Protein AF-A0AAN7WN48-F1 (afdb_monomer)

Solvent-accessible surface area (backbone atoms only — not comparable to full-atom values): 22651 Å² total; per-residue (Å²): 135,91,80,85,85,82,89,85,81,92,72,94,76,79,97,78,75,93,81,82,88,89,84,88,77,85,90,69,76,64,68,57,59,54,50,54,50,50,51,51,51,49,51,53,49,50,61,66,67,67,71,70,82,83,77,87,86,70,78,99,67,86,86,87,81,64,98,89,66,86,86,80,74,92,75,87,74,83,78,85,75,88,71,91,75,88,74,99,71,57,75,66,52,57,55,50,53,53,50,50,53,49,53,50,52,50,50,52,52,51,51,53,49,54,52,50,54,49,52,50,52,52,50,55,52,51,52,50,53,52,53,52,52,51,52,50,51,54,50,53,52,52,53,50,52,53,53,49,54,51,50,53,51,52,50,54,51,50,53,52,49,50,53,61,69,66,47,60,70,61,64,54,50,52,49,54,52,50,52,52,49,53,52,53,50,53,53,51,51,54,48,52,55,48,55,50,52,52,51,51,50,53,52,52,49,53,51,51,52,53,50,49,54,52,50,54,52,52,51,52,54,51,52,54,51,50,54,52,50,50,54,52,50,53,52,50,51,53,51,50,54,52,48,50,50,54,48,51,58,48,53,67,68,46,83,79,70,84,84,87,83,91,87,83,88,88,84,85,86,81,80,75,88,81,74,90,66,78,83,72,56,68,40,77,44,38,55,16,35,41,34,40,26,55,64,91,50,79,64,46,80,44,70,39,58,79,90,33,74,46,53,51,90,64,73,78,45,78,27,36,51,96,48,85,91,71,86,52,99,45,44,43,77,38,74,87,37,67,77,83,54,72,69,42,39,38,38,39,39,33,26,42,68,86,68,46,80,74,47,76,47,77,48,67,40,110

Organism: Eleginops maclovinus (NCBI:txid56733)

Structure (mmCIF, N/CA/C/O backbone):
data_AF-A0AAN7WN48-F1
#
_entry.id   AF-A0AAN7WN48-F1
#
loop_
_atom_site.group_PDB
_atom_site.id
_atom_site.type_symbol
_atom_site.label_atom_id
_atom_site.label_alt_id
_atom_site.label_comp_id
_atom_site.label_asym_id
_atom_site.label_entity_id
_atom_site.label_seq_id
_atom_site.pdbx_PDB_ins_code
_atom_site.Cartn_x
_atom_site.Cartn_y
_atom_site.Cartn_z
_atom_site.occupancy
_atom_site.B_iso_or_equiv
_atom_site.auth_seq_id
_atom_site.auth_comp_id
_atom_site.auth_asym_id
_atom_site.auth_atom_id
_atom_site.pdbx_PDB_model_num
ATOM 1 N N . MET A 1 1 ? 47.814 -39.259 -13.678 1.00 44.69 1 MET A N 1
ATOM 2 C CA . MET A 1 1 ? 48.001 -39.486 -15.128 1.00 44.69 1 MET A CA 1
ATOM 3 C C . MET A 1 1 ? 46.885 -40.385 -15.623 1.00 44.69 1 MET A C 1
ATOM 5 O O . MET A 1 1 ? 46.510 -41.295 -14.899 1.00 44.69 1 MET A O 1
ATOM 9 N N . SER A 1 2 ? 46.397 -40.116 -16.835 1.00 41.41 2 SER A N 1
ATOM 10 C CA . SER A 1 2 ? 45.302 -40.803 -17.536 1.00 41.41 2 SER A CA 1
ATOM 11 C C . SER A 1 2 ? 43.876 -40.450 -17.097 1.00 41.41 2 SER A C 1
ATOM 13 O O . SER A 1 2 ? 43.488 -40.680 -15.955 1.00 41.41 2 SER A O 1
ATOM 15 N N . LYS A 1 3 ? 43.108 -39.908 -18.052 1.00 36.06 3 LYS A N 1
ATOM 16 C CA . LYS A 1 3 ? 41.646 -40.017 -18.166 1.00 36.06 3 LYS A CA 1
ATOM 17 C C . LYS A 1 3 ? 41.224 -39.611 -19.588 1.00 36.06 3 LYS A C 1
ATOM 19 O O . LYS A 1 3 ? 41.166 -38.431 -19.905 1.00 36.06 3 LYS A O 1
ATOM 24 N N . ASN A 1 4 ? 40.939 -40.606 -20.423 1.00 43.25 4 ASN A N 1
ATOM 25 C CA . ASN A 1 4 ? 39.705 -40.608 -21.225 1.00 43.25 4 ASN A CA 1
ATOM 26 C C . ASN A 1 4 ? 38.559 -40.995 -20.259 1.00 43.25 4 ASN A C 1
ATOM 28 O O . ASN A 1 4 ? 38.883 -41.671 -19.271 1.00 43.25 4 ASN A O 1
ATOM 32 N N . PRO A 1 5 ? 37.266 -40.634 -20.466 1.00 49.19 5 PRO A N 1
ATOM 33 C CA . PRO A 1 5 ? 36.522 -41.039 -21.674 1.00 49.19 5 PRO A CA 1
ATOM 34 C C . PRO A 1 5 ? 35.252 -40.221 -22.071 1.00 49.19 5 PRO A C 1
ATOM 36 O O . PRO A 1 5 ? 34.845 -39.285 -21.393 1.00 49.19 5 PRO A O 1
ATOM 39 N N . ALA A 1 6 ? 34.629 -40.696 -23.160 1.00 34.31 6 ALA A N 1
ATOM 40 C CA . ALA A 1 6 ? 33.186 -40.880 -23.411 1.00 34.31 6 ALA A CA 1
ATOM 41 C C . ALA A 1 6 ? 32.224 -39.682 -23.587 1.00 34.31 6 ALA A C 1
ATOM 43 O O . ALA A 1 6 ? 31.831 -39.004 -22.646 1.00 34.31 6 ALA A O 1
ATOM 44 N N . GLU A 1 7 ? 31.771 -39.554 -24.841 1.00 39.16 7 GLU A N 1
ATOM 45 C CA . GLU A 1 7 ? 30.369 -39.603 -25.299 1.00 39.16 7 GLU A CA 1
ATOM 46 C C . GLU A 1 7 ? 29.250 -39.092 -24.376 1.00 39.16 7 GLU A C 1
ATOM 48 O O . GLU A 1 7 ? 28.955 -39.684 -23.340 1.00 39.16 7 GLU A O 1
ATOM 53 N N . THR A 1 8 ? 28.461 -38.123 -24.866 1.00 37.66 8 THR A N 1
ATOM 54 C CA . THR A 1 8 ? 27.018 -38.081 -24.565 1.00 37.66 8 THR A CA 1
ATOM 55 C C . THR A 1 8 ? 26.216 -37.415 -25.695 1.00 37.66 8 THR A C 1
ATOM 57 O O . THR A 1 8 ? 26.159 -36.199 -25.819 1.00 37.66 8 THR A O 1
ATOM 60 N N . VAL A 1 9 ? 25.626 -38.265 -26.540 1.00 38.03 9 VAL A N 1
ATOM 61 C CA . VAL A 1 9 ? 24.210 -38.258 -26.955 1.00 38.03 9 VAL A CA 1
ATOM 62 C C . VAL A 1 9 ? 23.588 -36.916 -27.398 1.00 38.03 9 VAL A C 1
ATOM 64 O O . VAL A 1 9 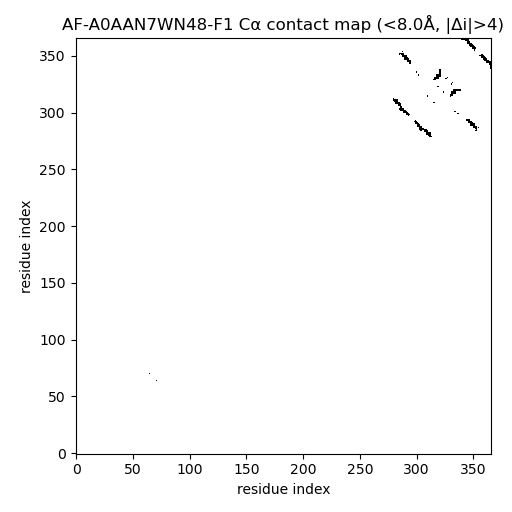? 23.049 -36.157 -26.597 1.00 38.03 9 VAL A O 1
ATOM 67 N N . LEU A 1 10 ? 23.501 -36.716 -28.719 1.00 38.59 10 LEU A N 1
ATOM 68 C CA . LEU A 1 10 ? 22.482 -35.867 -29.350 1.00 38.59 10 LEU A CA 1
ATOM 69 C C . LEU A 1 10 ? 21.158 -36.643 -29.394 1.00 38.59 10 LEU A C 1
ATOM 71 O O . LEU A 1 10 ? 21.003 -37.572 -30.185 1.00 38.59 10 LEU A O 1
ATOM 75 N N . THR A 1 11 ? 20.204 -36.275 -28.537 1.00 37.84 11 THR A N 1
ATOM 76 C CA . THR A 1 11 ? 18.822 -36.768 -28.614 1.00 37.84 11 THR A CA 1
ATOM 77 C C . THR A 1 11 ? 17.929 -35.750 -29.309 1.00 37.84 11 THR A C 1
ATOM 79 O O . THR A 1 11 ? 17.895 -34.570 -28.981 1.00 37.84 11 THR A O 1
ATOM 82 N N . VAL A 1 12 ? 17.206 -36.259 -30.303 1.00 47.94 12 VAL A N 1
ATOM 83 C CA . VAL A 1 12 ? 16.115 -35.617 -31.030 1.00 47.94 12 VAL A CA 1
ATOM 84 C C . VAL A 1 12 ? 14.933 -35.403 -30.083 1.00 47.94 12 VAL A C 1
ATOM 86 O O . VAL A 1 12 ? 14.325 -36.376 -29.636 1.00 47.94 12 VAL A O 1
ATOM 89 N N . ARG A 1 13 ? 14.649 -34.134 -29.783 1.00 42.91 13 ARG A N 1
ATOM 90 C CA . ARG A 1 13 ? 13.397 -33.511 -29.301 1.00 42.91 13 ARG A CA 1
ATOM 91 C C . ARG A 1 13 ? 13.830 -32.100 -28.883 1.00 42.91 13 ARG A C 1
ATOM 93 O O . ARG A 1 13 ? 14.558 -31.963 -27.919 1.00 42.91 13 ARG A O 1
ATOM 100 N N . ASP A 1 14 ? 13.711 -31.088 -29.736 1.00 36.22 14 ASP A N 1
ATOM 101 C CA . ASP A 1 14 ? 12.493 -30.281 -29.789 1.00 36.22 14 ASP A CA 1
ATOM 102 C C . ASP A 1 14 ? 12.274 -29.655 -31.176 1.00 36.22 14 ASP A C 1
ATOM 104 O O . ASP A 1 14 ? 12.559 -28.492 -31.449 1.00 36.22 14 ASP A O 1
ATOM 108 N N . THR A 1 15 ? 11.675 -30.439 -32.067 1.00 47.09 15 THR A N 1
ATOM 109 C CA . THR A 1 15 ? 11.000 -29.990 -33.295 1.00 47.09 15 THR A CA 1
ATOM 110 C C . THR A 1 15 ? 9.587 -29.456 -33.006 1.00 47.09 15 THR A C 1
ATOM 112 O O . THR A 1 15 ? 8.651 -29.688 -33.766 1.00 47.09 15 THR A O 1
ATOM 115 N N . GLN A 1 16 ? 9.411 -28.713 -31.910 1.00 49.31 16 GLN A N 1
ATOM 116 C CA . GLN A 1 16 ? 8.166 -28.001 -31.599 1.00 49.31 16 GLN A CA 1
ATOM 117 C C . GLN A 1 16 ? 8.426 -26.693 -30.837 1.00 49.31 16 GLN A C 1
ATOM 119 O O . GLN A 1 16 ? 7.951 -26.517 -29.724 1.00 49.31 16 GLN A O 1
ATOM 124 N N . GLN A 1 17 ? 9.150 -25.737 -31.434 1.00 41.75 17 GLN A N 1
ATOM 125 C CA . GLN A 1 17 ? 8.981 -24.324 -31.042 1.00 41.75 17 GLN A CA 1
ATOM 126 C C . GLN A 1 17 ? 9.494 -23.274 -32.045 1.00 41.75 17 GLN A C 1
ATOM 128 O O . GLN A 1 17 ? 9.760 -22.139 -31.672 1.00 41.75 17 GLN A O 1
ATOM 133 N N . CYS A 1 18 ? 9.566 -23.589 -33.344 1.00 36.56 18 CYS A N 1
ATOM 134 C CA . CYS A 1 18 ? 9.802 -22.584 -34.398 1.00 36.56 18 CYS A CA 1
ATOM 135 C C . CYS A 1 18 ? 8.502 -22.118 -35.082 1.00 36.56 18 CYS A C 1
ATOM 137 O O . CYS A 1 18 ? 8.474 -21.840 -36.277 1.00 36.56 18 CYS A O 1
ATOM 139 N N . SER A 1 19 ? 7.396 -22.036 -34.343 1.00 47.28 19 SER A N 1
ATOM 140 C CA . SER A 1 19 ? 6.118 -21.519 -34.852 1.00 47.28 19 SER A CA 1
ATOM 141 C C . SER A 1 19 ? 5.401 -20.698 -33.789 1.00 47.28 19 SER A C 1
ATOM 143 O O . SER A 1 19 ? 4.409 -21.132 -33.228 1.00 47.28 19 SER A O 1
ATOM 145 N N . MET A 1 20 ? 5.962 -19.531 -33.481 1.00 43.16 20 MET A N 1
ATOM 146 C CA . MET A 1 20 ? 5.281 -18.311 -33.018 1.00 43.16 20 MET A CA 1
ATOM 147 C C . MET A 1 20 ? 6.351 -17.405 -32.417 1.00 43.16 20 MET A C 1
ATOM 149 O O . MET A 1 20 ? 6.754 -17.630 -31.286 1.00 43.16 20 MET A O 1
ATOM 153 N N . MET A 1 21 ? 6.831 -16.422 -33.183 1.00 38.31 21 MET A N 1
ATOM 154 C CA . MET A 1 21 ? 7.259 -15.087 -32.706 1.00 38.31 21 MET A CA 1
ATOM 155 C C . MET A 1 21 ? 7.976 -14.294 -33.814 1.00 38.31 21 MET A C 1
ATOM 157 O O . MET A 1 21 ? 8.982 -13.629 -33.600 1.00 38.31 21 MET A O 1
ATOM 161 N N . LEU A 1 22 ? 7.426 -14.318 -35.027 1.00 47.84 22 LEU A N 1
ATOM 162 C CA . LEU A 1 22 ? 7.722 -13.307 -36.039 1.00 47.84 22 LEU A CA 1
ATOM 163 C C . LEU A 1 22 ? 6.400 -12.658 -36.411 1.00 47.84 22 LEU A C 1
ATOM 165 O O . LEU A 1 22 ? 5.729 -13.132 -37.318 1.00 47.84 22 LEU A O 1
ATOM 169 N N . LEU A 1 23 ? 6.011 -11.655 -35.618 1.00 43.78 23 LEU A N 1
ATOM 170 C CA . LEU A 1 23 ? 5.200 -10.481 -35.974 1.00 43.78 23 LEU A CA 1
ATOM 171 C C . LEU A 1 23 ? 4.610 -9.884 -34.692 1.00 43.78 23 LEU A C 1
ATOM 173 O O . LEU A 1 23 ? 3.487 -10.184 -34.305 1.00 43.78 23 LEU A O 1
ATOM 177 N N . HIS A 1 24 ? 5.376 -9.011 -34.046 1.00 41.22 24 HIS A N 1
ATOM 178 C CA . HIS A 1 24 ? 4.808 -7.971 -33.196 1.00 41.22 24 HIS A CA 1
ATOM 179 C C . HIS A 1 24 ? 5.644 -6.704 -33.386 1.00 41.22 24 HIS A C 1
ATOM 181 O O . HIS A 1 24 ? 6.645 -6.487 -32.712 1.00 41.22 24 HIS A O 1
ATOM 187 N N . THR A 1 25 ? 5.241 -5.886 -34.356 1.00 41.38 25 THR A N 1
ATOM 188 C CA . THR A 1 25 ? 5.537 -4.454 -34.382 1.00 41.38 25 THR A CA 1
ATOM 189 C C . THR A 1 25 ? 4.265 -3.703 -34.766 1.00 41.38 25 THR A C 1
ATOM 191 O O . THR A 1 25 ? 3.521 -4.094 -35.666 1.00 41.38 25 THR A O 1
ATOM 194 N N . ASP A 1 26 ? 4.005 -2.653 -33.998 1.00 41.44 26 ASP A N 1
ATOM 195 C CA . ASP A 1 26 ? 2.838 -1.783 -34.020 1.00 41.44 26 ASP A CA 1
ATOM 196 C C . ASP A 1 26 ? 2.487 -1.185 -35.398 1.00 41.44 26 ASP A C 1
ATOM 198 O O . ASP A 1 26 ? 3.289 -0.519 -36.051 1.00 41.44 26 ASP A O 1
ATOM 202 N N . GLY A 1 27 ? 1.212 -1.313 -35.772 1.00 54.97 27 GLY A N 1
ATOM 203 C CA . GLY A 1 27 ? 0.349 -0.128 -35.807 1.00 54.97 27 GLY A CA 1
ATOM 204 C C . GLY A 1 27 ? 0.522 0.910 -36.923 1.00 54.97 27 GLY A C 1
ATOM 205 O O . GLY A 1 27 ? 0.432 2.099 -36.637 1.00 54.97 27 GLY A O 1
ATOM 206 N N . LYS A 1 28 ? 0.666 0.510 -38.196 1.00 56.78 28 LYS A N 1
ATOM 207 C CA . LYS A 1 28 ? 0.242 1.319 -39.370 1.00 56.78 28 LYS A CA 1
ATOM 208 C C . LYS A 1 28 ? -0.361 0.396 -40.441 1.00 56.78 28 LYS A C 1
ATOM 210 O O . LYS A 1 28 ? 0.147 -0.710 -40.622 1.00 56.78 28 LYS A O 1
ATOM 215 N N . PRO A 1 29 ? -1.432 0.782 -41.165 1.00 48.91 29 PRO A N 1
ATOM 216 C CA . PRO A 1 29 ? -2.111 -0.141 -42.068 1.00 48.91 29 PRO A CA 1
ATOM 217 C C . PRO A 1 29 ? -1.219 -0.467 -43.276 1.00 48.91 29 PRO A C 1
ATOM 219 O O . PRO A 1 29 ? -1.106 0.320 -44.213 1.00 48.91 29 PRO A O 1
ATOM 222 N N . LEU A 1 30 ? -0.646 -1.677 -43.279 1.00 52.88 30 LEU A N 1
ATOM 223 C CA . LEU A 1 30 ? 0.180 -2.280 -44.344 1.00 52.88 30 LEU A CA 1
ATOM 224 C C . LEU A 1 30 ? -0.437 -2.220 -45.761 1.00 52.88 30 LEU A C 1
ATOM 226 O O . LEU A 1 30 ? 0.254 -2.453 -46.752 1.00 52.88 30 LEU A O 1
ATOM 230 N N . LYS A 1 31 ? -1.721 -1.862 -45.887 1.00 52.88 31 LYS A N 1
ATOM 231 C CA . LYS A 1 31 ? -2.409 -1.661 -47.170 1.00 52.88 31 LYS A CA 1
ATOM 232 C C . LYS A 1 31 ? -1.825 -0.521 -48.011 1.00 52.88 31 LYS A C 1
ATOM 234 O O . LYS A 1 31 ? -1.870 -0.621 -49.234 1.00 52.88 31 LYS A O 1
ATOM 239 N N . THR A 1 32 ? -1.293 0.546 -47.411 1.00 54.94 32 THR A N 1
ATOM 240 C CA . THR A 1 32 ? -0.736 1.672 -48.186 1.00 54.94 32 THR A CA 1
ATOM 241 C C . THR A 1 32 ? 0.640 1.334 -48.747 1.00 54.94 32 THR A C 1
ATOM 243 O O . THR A 1 32 ? 0.863 1.529 -49.935 1.00 54.94 32 THR A O 1
ATOM 246 N N . HIS A 1 33 ? 1.517 0.720 -47.948 1.00 57.28 33 HIS A N 1
ATOM 247 C CA . HIS A 1 33 ? 2.851 0.308 -48.396 1.00 57.28 33 HIS A CA 1
ATOM 248 C C . HIS A 1 33 ? 2.809 -0.761 -49.491 1.00 57.28 33 HIS A C 1
ATOM 250 O O . HIS A 1 33 ? 3.572 -0.667 -50.448 1.00 57.28 33 HIS A O 1
ATOM 256 N N . LEU A 1 34 ? 1.885 -1.726 -49.418 1.00 64.31 34 LEU A N 1
ATOM 257 C CA . LEU A 1 34 ? 1.720 -2.726 -50.479 1.00 64.31 34 LEU A CA 1
ATOM 258 C C . LEU A 1 34 ? 1.193 -2.116 -51.785 1.00 64.31 34 LEU A C 1
ATOM 260 O O . LEU A 1 34 ? 1.618 -2.531 -52.859 1.00 64.31 34 LEU A O 1
ATOM 264 N N . ARG A 1 35 ? 0.323 -1.096 -51.718 1.00 66.44 35 ARG A N 1
ATOM 265 C CA . ARG A 1 35 ? -0.126 -0.354 -52.909 1.00 66.44 35 ARG A CA 1
ATOM 266 C C . ARG A 1 35 ? 1.001 0.476 -53.513 1.00 66.44 35 ARG A C 1
ATOM 268 O O . ARG A 1 35 ? 1.182 0.435 -54.722 1.00 66.44 35 ARG A O 1
ATOM 275 N N . THR A 1 36 ? 1.791 1.167 -52.694 1.00 66.81 36 THR A N 1
ATOM 276 C CA . THR A 1 36 ? 2.930 1.961 -53.175 1.00 66.81 36 THR A CA 1
ATOM 277 C C . THR A 1 36 ? 4.008 1.077 -53.803 1.00 66.81 36 THR A C 1
ATOM 279 O O . THR A 1 36 ? 4.518 1.407 -54.868 1.00 66.81 36 THR A O 1
ATOM 282 N N . LEU A 1 37 ? 4.308 -0.079 -53.201 1.00 74.81 37 LEU A N 1
ATOM 283 C CA . LEU A 1 37 ? 5.244 -1.055 -53.767 1.00 74.81 37 LEU A CA 1
ATOM 284 C C . LEU A 1 37 ? 4.694 -1.704 -55.046 1.00 74.81 37 LEU A C 1
ATOM 286 O O . LEU A 1 37 ? 5.435 -1.858 -56.008 1.00 74.81 37 LEU A O 1
ATOM 290 N N . SER A 1 38 ? 3.396 -2.020 -55.095 1.00 77.06 38 SER A N 1
ATOM 291 C CA . SER A 1 38 ? 2.728 -2.554 -56.292 1.00 77.06 38 SER A CA 1
ATOM 292 C C . SER A 1 38 ? 2.757 -1.560 -57.460 1.00 77.06 38 SER A C 1
ATOM 294 O O . SER A 1 38 ? 3.104 -1.940 -58.575 1.00 77.06 38 SER A O 1
ATOM 296 N N . VAL A 1 39 ? 2.498 -0.272 -57.204 1.00 76.94 39 VAL A N 1
ATOM 297 C CA . VAL A 1 39 ? 2.593 0.790 -58.219 1.00 76.94 39 VAL A CA 1
ATOM 298 C C . VAL A 1 39 ? 4.037 0.995 -58.673 1.00 76.94 39 VAL A C 1
ATOM 300 O O . VAL A 1 39 ? 4.265 1.155 -59.867 1.00 76.94 39 VAL A O 1
ATOM 303 N N . LEU A 1 40 ? 5.017 0.940 -57.763 1.00 79.44 40 LEU A N 1
ATOM 304 C CA . LEU A 1 40 ? 6.437 1.064 -58.106 1.00 79.44 40 LEU A CA 1
ATOM 305 C C . LEU A 1 40 ? 6.909 -0.105 -58.985 1.00 79.44 40 LEU A C 1
ATOM 307 O O . LEU A 1 40 ? 7.588 0.113 -59.984 1.00 79.44 40 LEU A O 1
ATOM 311 N N . VAL A 1 41 ? 6.499 -1.334 -58.659 1.00 81.50 41 VAL A N 1
ATOM 312 C CA . VAL A 1 41 ? 6.791 -2.532 -59.462 1.00 81.50 41 VAL A CA 1
ATOM 313 C C . VAL A 1 41 ? 6.076 -2.479 -60.815 1.00 81.50 41 VAL A C 1
ATOM 315 O O . VAL A 1 41 ? 6.691 -2.799 -61.828 1.00 81.50 41 VAL A O 1
ATOM 318 N N . LEU A 1 42 ? 4.827 -2.004 -60.873 1.00 77.81 42 LEU A N 1
ATOM 319 C CA . LEU A 1 42 ? 4.105 -1.797 -62.132 1.00 77.81 42 LEU A CA 1
ATOM 320 C C . LEU A 1 42 ? 4.769 -0.715 -63.003 1.00 77.81 42 LEU A C 1
ATOM 322 O O . LEU A 1 42 ? 4.905 -0.916 -64.205 1.00 77.81 42 LEU A O 1
ATOM 326 N N . LEU A 1 43 ? 5.248 0.391 -62.420 1.00 74.94 43 LEU A N 1
ATOM 327 C CA . LEU A 1 43 ? 6.004 1.433 -63.134 1.00 74.94 43 LEU A CA 1
ATOM 328 C C . LEU A 1 43 ? 7.339 0.905 -63.673 1.00 74.94 43 LEU A C 1
ATOM 330 O O . LEU A 1 43 ? 7.722 1.223 -64.798 1.00 74.94 43 LEU A O 1
ATOM 334 N N . LEU A 1 44 ? 8.041 0.082 -62.891 1.00 75.88 44 LEU A N 1
ATOM 335 C CA . LEU A 1 44 ? 9.287 -0.563 -63.308 1.00 75.88 44 LEU A CA 1
ATOM 336 C C . LEU A 1 44 ? 9.040 -1.596 -64.417 1.00 75.88 44 LEU A C 1
ATOM 338 O O . LEU A 1 44 ? 9.803 -1.659 -65.375 1.00 75.88 44 LEU A O 1
ATOM 342 N N . LEU A 1 45 ? 7.938 -2.348 -64.358 1.00 71.19 45 LEU A N 1
ATOM 343 C CA . LEU A 1 45 ? 7.558 -3.288 -65.414 1.00 71.19 45 LEU A CA 1
ATOM 344 C C . LEU A 1 45 ? 7.135 -2.560 -66.696 1.00 71.19 45 LEU A C 1
ATOM 346 O O . LEU A 1 45 ? 7.586 -2.944 -67.771 1.00 71.19 45 LEU A O 1
ATOM 350 N N . LEU A 1 46 ? 6.346 -1.484 -66.600 1.00 67.62 46 LEU A N 1
ATOM 351 C CA . LEU A 1 46 ? 5.934 -0.665 -67.749 1.00 67.62 46 LEU A CA 1
ATOM 352 C C . LEU A 1 46 ? 7.129 0.041 -68.407 1.00 67.62 46 LEU A C 1
ATOM 354 O O . LEU A 1 46 ? 7.232 0.062 -69.630 1.00 67.62 46 LEU A O 1
ATOM 358 N N . THR A 1 47 ? 8.082 0.558 -67.625 1.00 64.88 47 THR A N 1
ATOM 359 C CA . THR A 1 47 ? 9.318 1.156 -68.169 1.00 64.88 47 THR A CA 1
ATOM 360 C C . THR A 1 47 ? 10.250 0.117 -68.800 1.00 64.88 47 THR A C 1
ATOM 362 O O . THR A 1 47 ? 10.961 0.441 -69.751 1.00 64.88 47 THR A O 1
ATOM 365 N N . HIS A 1 48 ? 10.204 -1.140 -68.345 1.00 57.44 48 HIS A N 1
ATOM 366 C CA . HIS A 1 48 ? 10.967 -2.245 -68.933 1.00 57.44 48 HIS A CA 1
ATOM 367 C C . HIS A 1 48 ? 10.290 -2.875 -70.168 1.00 57.44 48 HIS A C 1
ATOM 369 O O . HIS A 1 48 ? 10.984 -3.408 -71.031 1.00 57.44 48 HIS A O 1
ATOM 375 N N . HIS A 1 49 ? 8.959 -2.788 -70.296 1.00 52.06 49 HIS A N 1
ATOM 376 C CA . HIS A 1 49 ? 8.202 -3.278 -71.462 1.00 52.06 49 HIS A CA 1
ATOM 377 C C . HIS A 1 49 ? 8.047 -2.227 -72.578 1.00 52.06 49 HIS A C 1
ATOM 379 O O . HIS A 1 49 ? 7.813 -2.594 -73.725 1.00 52.06 49 HIS A O 1
ATOM 385 N N . CYS A 1 50 ? 8.237 -0.933 -72.290 1.00 51.41 50 CYS A N 1
ATOM 386 C CA . CYS A 1 50 ? 8.155 0.148 -73.286 1.00 51.41 50 CYS A CA 1
ATOM 387 C C . CYS A 1 50 ? 9.505 0.541 -73.917 1.00 51.41 50 CYS A C 1
ATOM 389 O O . CYS A 1 50 ? 9.578 1.537 -74.634 1.00 51.41 50 CYS A O 1
ATOM 391 N N . ARG A 1 51 ? 10.582 -0.230 -73.701 1.00 48.91 51 ARG A N 1
ATOM 392 C CA . ARG A 1 51 ? 11.896 0.007 -74.334 1.00 48.91 51 ARG A CA 1
ATOM 393 C C . ARG A 1 51 ? 12.107 -0.821 -75.608 1.00 48.91 51 ARG A C 1
ATOM 395 O O . ARG A 1 51 ? 13.214 -1.258 -75.896 1.00 48.91 51 ARG A O 1
ATOM 402 N N . GLY A 1 52 ? 11.035 -1.021 -76.372 1.00 45.12 52 GLY A N 1
ATOM 403 C CA . GLY A 1 52 ? 11.086 -1.461 -77.763 1.00 45.12 52 GLY A CA 1
ATOM 404 C C . GLY A 1 52 ? 10.989 -0.247 -78.679 1.00 45.12 52 GLY A C 1
ATOM 405 O O . GLY A 1 52 ? 9.900 0.121 -79.105 1.00 45.12 52 GLY A O 1
ATOM 406 N N . GLN A 1 53 ? 12.117 0.404 -78.962 1.00 40.66 53 GLN A N 1
ATOM 407 C CA . GLN A 1 53 ? 12.171 1.423 -80.004 1.00 40.66 53 GLN A CA 1
ATOM 408 C C . GLN A 1 53 ? 12.231 0.698 -81.353 1.00 40.66 53 GLN A C 1
ATOM 410 O O . GLN A 1 53 ? 13.271 0.187 -81.760 1.00 40.66 53 GLN A O 1
ATOM 415 N N . SER A 1 54 ? 11.083 0.602 -82.021 1.00 49.78 54 SER A N 1
ATOM 416 C CA . SER A 1 54 ? 10.974 0.148 -83.403 1.00 49.78 54 SER A CA 1
ATOM 417 C C . SER A 1 54 ? 11.665 1.155 -84.323 1.00 49.78 54 SER A C 1
ATOM 419 O O . SER A 1 54 ? 11.124 2.230 -84.584 1.00 49.78 54 SER A O 1
ATOM 421 N N . GLN A 1 55 ? 12.843 0.804 -84.834 1.00 38.66 55 GLN A N 1
ATOM 422 C CA . GLN A 1 55 ? 13.422 1.454 -86.003 1.00 38.66 55 GLN A CA 1
ATOM 423 C C . GLN A 1 55 ? 13.419 0.448 -87.155 1.00 38.66 55 GLN A C 1
ATOM 425 O O . GLN A 1 55 ? 14.343 -0.337 -87.340 1.00 38.66 55 GLN A O 1
ATOM 430 N N . LEU A 1 56 ? 12.313 0.453 -87.900 1.00 41.66 56 LEU A N 1
ATOM 431 C CA . LEU A 1 56 ? 12.197 -0.203 -89.194 1.00 41.66 56 LEU A CA 1
ATOM 432 C C . LEU A 1 56 ? 12.892 0.702 -90.220 1.00 41.66 56 LEU A C 1
ATOM 434 O O . LEU A 1 56 ? 12.344 1.729 -90.611 1.00 41.66 56 LEU A O 1
ATOM 438 N N . ILE A 1 57 ? 14.104 0.345 -90.635 1.00 38.75 57 ILE A N 1
ATOM 439 C CA . ILE A 1 57 ? 14.705 0.877 -91.862 1.00 38.75 57 ILE A CA 1
ATOM 440 C C . ILE A 1 57 ? 14.749 -0.292 -92.841 1.00 38.75 57 ILE A C 1
ATOM 442 O O . ILE A 1 57 ? 15.647 -1.126 -92.807 1.00 38.75 57 ILE A O 1
ATOM 446 N N . GLY A 1 58 ? 13.716 -0.371 -93.675 1.00 44.78 58 GLY A N 1
ATOM 447 C CA . GLY A 1 58 ? 13.607 -1.289 -94.802 1.00 44.78 58 GLY A CA 1
ATOM 448 C C . GLY A 1 58 ? 12.776 -0.633 -95.903 1.00 44.78 58 GLY A C 1
ATOM 449 O O . GLY A 1 58 ? 11.843 0.113 -95.608 1.00 44.78 58 GLY A O 1
ATOM 450 N N . SER A 1 59 ? 13.152 -0.870 -97.161 1.00 53.56 59 SER A N 1
ATOM 451 C CA . SER A 1 59 ? 12.439 -0.402 -98.360 1.00 53.56 59 SER A CA 1
ATOM 452 C C . SER A 1 59 ? 10.953 -0.802 -98.330 1.00 53.56 59 SER A C 1
ATOM 454 O O . SER A 1 59 ? 10.611 -1.895 -97.888 1.00 53.56 59 SER A O 1
ATOM 456 N N . SER A 1 60 ? 10.062 0.072 -98.803 1.00 50.22 60 SER A N 1
ATOM 457 C CA . SER A 1 60 ? 8.597 -0.013 -98.665 1.00 50.22 60 SER A CA 1
ATOM 458 C C . SER A 1 60 ? 7.889 -0.996 -99.619 1.00 50.22 60 SER A C 1
ATOM 460 O O . SER A 1 60 ? 6.727 -0.788 -99.967 1.00 50.22 60 SER A O 1
ATOM 462 N N . GLN A 1 61 ? 8.538 -2.093 -100.024 1.00 55.84 61 GLN A N 1
ATOM 463 C CA . GLN A 1 61 ? 7.907 -3.153 -100.824 1.00 55.84 61 GLN A CA 1
ATOM 464 C C . GLN A 1 61 ? 8.094 -4.532 -100.167 1.00 55.84 61 GLN A C 1
ATOM 466 O O . GLN A 1 61 ? 9.223 -4.892 -99.831 1.00 55.84 61 GLN A O 1
ATOM 471 N N . PRO A 1 62 ? 7.017 -5.316 -99.966 1.00 49.44 62 PRO A N 1
ATOM 472 C CA . PRO A 1 62 ? 7.114 -6.634 -99.350 1.00 49.44 62 PRO A CA 1
ATOM 473 C C . PRO A 1 62 ? 7.692 -7.660 -100.333 1.00 49.44 62 PRO A C 1
ATOM 475 O O . PRO A 1 62 ? 7.198 -7.817 -101.448 1.00 49.44 62 PRO A O 1
ATOM 478 N N . ILE A 1 63 ? 8.722 -8.388 -99.898 1.00 58.09 63 ILE A N 1
ATOM 479 C CA . ILE A 1 63 ? 9.271 -9.537 -100.626 1.00 58.09 63 ILE A CA 1
ATOM 480 C C . ILE A 1 63 ? 8.362 -10.736 -100.335 1.00 58.09 63 ILE A C 1
ATOM 482 O O . ILE A 1 63 ? 8.253 -11.167 -99.188 1.00 58.09 63 ILE A O 1
ATOM 486 N N . VAL A 1 64 ? 7.684 -11.257 -101.358 1.00 57.56 64 VAL A N 1
ATOM 487 C CA . VAL A 1 64 ? 6.856 -12.468 -101.261 1.00 57.56 64 VAL A CA 1
ATOM 488 C C . VAL A 1 64 ? 7.695 -13.659 -101.714 1.00 57.56 64 VAL A C 1
ATOM 490 O O . VAL A 1 64 ? 8.195 -13.661 -102.835 1.00 57.56 64 VAL A O 1
ATOM 493 N N . ALA A 1 65 ? 7.840 -14.662 -100.848 1.00 57.78 65 ALA A N 1
ATOM 494 C CA . ALA A 1 65 ? 8.508 -15.925 -101.150 1.00 57.78 65 ALA A CA 1
ATOM 495 C C . ALA A 1 65 ? 7.500 -17.079 -101.043 1.00 57.78 65 ALA A C 1
ATOM 497 O O . ALA A 1 65 ? 6.802 -17.195 -100.033 1.00 57.78 65 ALA A O 1
ATOM 498 N N . ASN A 1 66 ? 7.419 -17.924 -102.072 1.00 61.78 66 ASN A N 1
ATOM 499 C CA . ASN A 1 66 ? 6.637 -19.160 -102.041 1.00 61.78 66 ASN A CA 1
ATOM 500 C C . ASN A 1 66 ? 7.517 -20.319 -101.535 1.00 61.78 66 ASN A C 1
ATOM 502 O O . ASN A 1 66 ? 8.728 -20.329 -101.750 1.00 61.78 66 ASN A O 1
ATOM 506 N N . LEU A 1 67 ? 6.918 -21.292 -100.836 1.00 39.94 67 LEU A N 1
ATOM 507 C CA . LEU A 1 67 ? 7.627 -22.448 -100.268 1.00 39.94 67 LEU A CA 1
ATOM 508 C C . LEU A 1 67 ? 8.278 -23.293 -101.378 1.00 39.94 67 LEU A C 1
ATOM 510 O O . LEU A 1 67 ? 7.579 -24.010 -102.091 1.00 39.94 67 LEU A O 1
ATOM 514 N N . GLY A 1 68 ? 9.609 -23.223 -101.481 1.00 58.88 68 GLY A N 1
ATOM 515 C CA . GLY A 1 68 ? 10.418 -24.017 -102.414 1.00 58.88 68 GLY A CA 1
ATOM 516 C C . GLY A 1 68 ? 11.391 -23.223 -103.292 1.00 58.88 68 GLY A C 1
ATOM 517 O O . GLY A 1 68 ? 12.240 -23.853 -103.912 1.00 58.88 68 GLY A O 1
ATOM 518 N N . ASP A 1 69 ? 11.315 -21.886 -103.306 1.00 56.44 69 ASP A N 1
ATOM 519 C CA . ASP A 1 69 ? 12.199 -21.025 -104.109 1.00 56.44 69 ASP A CA 1
ATOM 520 C C . ASP A 1 69 ? 13.299 -20.346 -103.265 1.00 56.44 69 ASP A C 1
ATOM 522 O O . ASP A 1 69 ? 13.060 -19.909 -102.134 1.00 56.44 69 ASP A O 1
ATOM 526 N N . ASP A 1 70 ? 14.500 -20.206 -103.837 1.00 64.12 70 ASP A N 1
ATOM 527 C CA . ASP A 1 70 ? 15.617 -19.462 -103.244 1.00 64.12 70 ASP A CA 1
ATOM 528 C C . ASP A 1 70 ? 15.329 -17.948 -103.228 1.00 64.12 70 ASP A C 1
ATOM 530 O O . ASP A 1 70 ? 15.108 -17.312 -104.261 1.00 64.12 70 ASP A O 1
ATOM 534 N N . ILE A 1 71 ? 15.366 -17.341 -102.038 1.00 61.06 71 ILE A N 1
ATOM 535 C CA . ILE A 1 71 ? 15.158 -15.899 -101.850 1.00 61.06 71 ILE A CA 1
ATOM 536 C C . ILE A 1 71 ? 16.466 -15.160 -102.164 1.00 61.06 71 ILE A C 1
ATOM 538 O O . ILE A 1 71 ? 17.363 -15.075 -101.325 1.00 61.06 71 ILE A O 1
ATOM 542 N N . ILE A 1 72 ? 16.576 -14.593 -103.367 1.00 56.16 72 ILE A N 1
ATOM 543 C CA . ILE A 1 72 ? 17.701 -13.727 -103.746 1.00 56.16 72 ILE A CA 1
ATOM 544 C C . ILE A 1 72 ? 17.398 -12.293 -103.295 1.00 56.16 72 ILE A C 1
ATOM 546 O O . ILE A 1 72 ? 16.532 -11.614 -103.847 1.00 56.16 72 ILE A O 1
ATOM 550 N N . LEU A 1 73 ? 18.125 -11.817 -102.284 1.00 51.88 73 LEU A N 1
ATOM 551 C CA . LEU A 1 73 ? 18.114 -10.407 -101.890 1.00 51.88 73 LEU A CA 1
ATOM 552 C C . LEU A 1 73 ? 18.792 -9.556 -102.984 1.00 51.88 73 LEU A C 1
ATOM 554 O O . LEU A 1 73 ? 1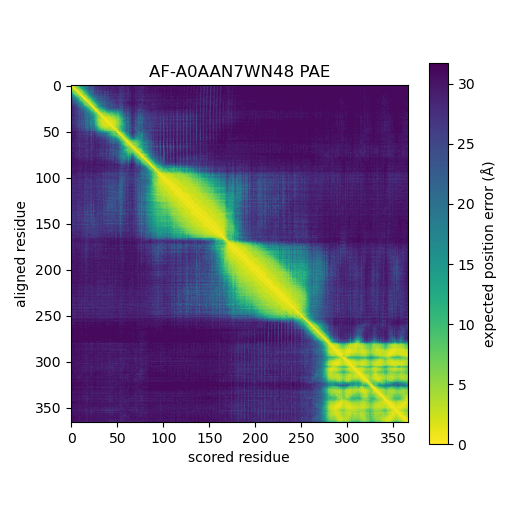9.841 -9.961 -103.490 1.00 51.88 73 LEU A O 1
ATOM 558 N N . PRO A 1 74 ? 18.257 -8.372 -103.343 1.00 45.84 74 PRO A N 1
ATOM 559 C CA . PRO A 1 74 ? 18.903 -7.479 -104.298 1.00 45.84 74 PRO A CA 1
ATOM 560 C C . PRO A 1 74 ? 20.158 -6.854 -103.672 1.00 45.84 74 PRO A C 1
ATOM 562 O O . PRO A 1 74 ? 20.131 -5.769 -103.097 1.00 45.84 74 PRO A O 1
ATOM 565 N N . CYS A 1 75 ? 21.283 -7.552 -103.788 1.00 41.72 75 CYS A N 1
ATOM 566 C CA . CYS A 1 75 ? 22.605 -6.991 -103.562 1.00 41.72 75 CYS A CA 1
ATOM 567 C C . CYS A 1 75 ? 22.990 -6.197 -104.817 1.00 41.72 75 CYS A C 1
ATOM 569 O O . CYS A 1 75 ? 23.411 -6.778 -105.816 1.00 41.72 75 CYS A O 1
ATOM 571 N N . TYR A 1 76 ? 22.832 -4.873 -104.788 1.00 43.84 76 TYR A N 1
ATOM 572 C CA . TYR A 1 76 ? 23.368 -4.004 -105.835 1.00 43.84 76 TYR A CA 1
ATOM 573 C C . TYR A 1 76 ? 24.891 -3.903 -105.652 1.00 43.84 76 TYR A C 1
ATOM 575 O O . TYR A 1 76 ? 25.384 -3.102 -104.861 1.00 43.84 76 TYR A O 1
ATOM 583 N N . LEU A 1 77 ? 25.635 -4.771 -106.338 1.00 43.47 77 LEU A N 1
ATOM 584 C CA . LEU A 1 77 ? 27.081 -4.657 -106.526 1.00 43.47 77 LEU A CA 1
ATOM 585 C C . LEU A 1 77 ? 27.312 -4.076 -107.921 1.00 43.47 77 LEU A C 1
ATOM 587 O O . LEU A 1 77 ? 27.121 -4.749 -108.930 1.00 43.47 77 LEU A O 1
ATOM 591 N N . GLU A 1 78 ? 27.671 -2.797 -107.954 1.00 43.22 78 GLU A N 1
ATOM 592 C CA . GLU A 1 78 ? 27.998 -2.054 -109.167 1.00 43.22 78 GLU A CA 1
ATOM 593 C C . GLU A 1 78 ? 29.261 -2.662 -109.819 1.00 43.22 78 GLU A C 1
ATOM 595 O O . GLU A 1 78 ? 30.311 -2.730 -109.170 1.00 43.22 78 GLU A O 1
ATOM 600 N N . PRO A 1 79 ? 29.199 -3.158 -111.070 1.00 40.94 79 PRO A N 1
ATOM 601 C CA . PRO A 1 79 ? 30.375 -3.674 -111.753 1.00 40.94 79 PRO A CA 1
ATOM 602 C C . PRO A 1 79 ? 31.274 -2.505 -112.162 1.00 40.94 79 PRO A C 1
ATOM 604 O O . PRO A 1 79 ? 30.859 -1.592 -112.875 1.00 40.94 79 PRO A O 1
ATOM 607 N N . ALA A 1 80 ? 32.531 -2.532 -111.714 1.00 38.25 80 ALA A N 1
ATOM 608 C CA . ALA A 1 80 ? 33.552 -1.608 -112.186 1.00 38.25 80 ALA A CA 1
ATOM 609 C C . ALA A 1 80 ? 33.890 -1.931 -113.649 1.00 38.25 80 ALA A C 1
ATOM 611 O O . ALA A 1 80 ? 34.789 -2.723 -113.943 1.00 38.25 80 ALA A O 1
ATOM 612 N N . ASP A 1 81 ? 33.150 -1.311 -114.565 1.00 42.91 81 ASP A N 1
ATOM 613 C CA . ASP A 1 81 ? 33.412 -1.385 -115.992 1.00 42.91 81 ASP A CA 1
ATOM 614 C C . ASP A 1 81 ? 34.748 -0.716 -116.331 1.00 42.91 81 ASP A C 1
ATOM 616 O O . ASP A 1 81 ? 34.968 0.492 -116.195 1.00 42.91 81 ASP A O 1
ATOM 620 N N . LEU A 1 82 ? 35.641 -1.551 -116.852 1.00 46.81 82 LEU A N 1
ATOM 621 C CA . LEU A 1 82 ? 36.762 -1.177 -117.696 1.00 46.81 82 LEU A CA 1
ATOM 622 C C . LEU A 1 82 ? 36.276 -0.298 -118.860 1.00 46.81 82 LEU A C 1
ATOM 624 O O . LEU A 1 82 ? 35.872 -0.796 -119.907 1.00 46.81 82 LEU A O 1
ATOM 628 N N . LYS A 1 83 ? 36.441 1.020 -118.730 1.00 41.78 83 LYS A N 1
ATOM 629 C CA . LYS A 1 83 ? 36.653 1.912 -119.875 1.00 41.78 83 LYS A CA 1
ATOM 630 C C . LYS A 1 83 ? 37.969 2.661 -119.710 1.00 41.78 83 LYS A C 1
ATOM 632 O O . LYS A 1 83 ? 38.078 3.684 -119.041 1.00 41.78 83 LYS A O 1
ATOM 637 N N . ARG A 1 84 ? 38.993 2.102 -120.362 1.00 40.19 84 ARG A N 1
ATOM 638 C CA . ARG A 1 84 ? 40.089 2.877 -120.945 1.00 40.19 84 ARG A CA 1
ATOM 639 C C . ARG A 1 84 ? 39.465 3.820 -121.972 1.00 40.19 84 ARG A C 1
ATOM 641 O O . ARG A 1 84 ? 38.881 3.333 -122.926 1.00 40.19 84 ARG A O 1
ATOM 648 N N . GLU A 1 85 ? 39.573 5.124 -121.750 1.00 38.97 85 GLU A N 1
ATOM 649 C CA . GLU A 1 85 ? 40.253 6.062 -122.653 1.00 38.97 85 GLU A CA 1
ATOM 650 C C . GLU A 1 85 ? 40.107 7.511 -122.161 1.00 38.97 85 GLU A C 1
ATOM 652 O O . GLU A 1 85 ? 39.031 7.947 -121.768 1.00 38.97 85 GLU A O 1
ATOM 657 N N . GLY A 1 86 ? 41.219 8.251 -122.217 1.00 39.19 86 GLY A N 1
ATOM 658 C CA . GLY A 1 86 ? 41.229 9.708 -122.363 1.00 39.19 86 GLY A CA 1
ATOM 659 C C . GLY A 1 86 ? 41.015 10.559 -121.107 1.00 39.19 86 GLY A C 1
ATOM 660 O O . GLY A 1 86 ? 39.891 10.834 -120.710 1.00 39.19 86 GLY A O 1
ATOM 661 N N . GLY A 1 87 ? 42.104 11.116 -120.560 1.00 40.66 87 GLY A N 1
ATOM 662 C CA . GLY A 1 87 ? 42.028 12.348 -119.759 1.00 40.66 87 GLY A CA 1
ATOM 663 C C . GLY A 1 87 ? 42.791 12.317 -118.439 1.00 40.66 87 GLY A C 1
ATOM 664 O O . GLY A 1 87 ? 42.210 12.241 -117.358 1.00 40.66 87 GLY A O 1
ATOM 665 N N . HIS A 1 88 ? 44.115 12.440 -118.515 1.00 48.62 88 HIS A N 1
ATOM 666 C CA . HIS A 1 88 ? 45.004 12.684 -117.380 1.00 48.62 88 HIS A CA 1
ATOM 667 C C . HIS A 1 88 ? 44.651 14.014 -116.679 1.00 48.62 88 HIS A C 1
ATOM 669 O O . HIS A 1 88 ? 45.241 15.040 -116.996 1.00 48.62 88 HIS A O 1
ATOM 675 N N . LYS A 1 89 ? 43.666 14.024 -115.765 1.00 50.00 89 LYS A N 1
ATOM 676 C CA . LYS A 1 89 ? 43.444 15.097 -114.762 1.00 50.00 89 LYS A CA 1
ATOM 677 C C . LYS A 1 89 ? 42.498 14.736 -113.594 1.00 50.00 89 LYS A C 1
ATOM 679 O O . LYS A 1 89 ? 42.496 15.461 -112.606 1.00 50.00 89 LYS A O 1
ATOM 684 N N . SER A 1 90 ? 41.749 13.623 -113.626 1.00 52.41 90 SER A N 1
ATOM 685 C CA . SER A 1 90 ? 40.801 13.251 -112.544 1.00 52.41 90 SER A CA 1
ATOM 686 C C . SER A 1 90 ? 41.356 12.272 -111.494 1.00 52.41 90 SER A C 1
ATOM 688 O O . SER A 1 90 ? 40.932 12.303 -110.339 1.00 52.41 90 SER A O 1
ATOM 690 N N . LYS A 1 91 ? 42.364 11.456 -111.835 1.00 51.19 91 LYS A N 1
ATOM 691 C CA . LYS A 1 91 ? 42.936 10.449 -110.915 1.00 51.19 91 LYS A CA 1
ATOM 692 C C . LYS A 1 91 ? 43.689 11.057 -109.724 1.00 51.19 91 LYS A C 1
ATOM 694 O O . LYS A 1 91 ? 43.728 10.457 -108.654 1.00 51.19 91 LYS A O 1
ATOM 699 N N . GLN A 1 92 ? 44.235 12.264 -109.887 1.00 53.28 92 GLN A N 1
ATOM 700 C CA . GLN A 1 92 ? 44.957 12.983 -108.830 1.00 53.28 92 GLN A CA 1
ATOM 701 C C . GLN A 1 92 ? 44.022 13.764 -107.889 1.00 53.28 92 GLN A C 1
ATOM 703 O O . GLN A 1 92 ? 44.373 14.003 -106.739 1.00 53.28 92 GLN A O 1
ATOM 708 N N . ARG A 1 93 ? 42.813 14.124 -108.351 1.00 51.47 93 ARG A N 1
ATOM 709 C CA . ARG A 1 93 ? 41.829 14.876 -107.558 1.00 51.47 93 ARG A CA 1
ATOM 710 C C . ARG A 1 93 ? 41.075 13.958 -106.584 1.00 51.47 93 ARG A C 1
ATOM 712 O O . ARG A 1 93 ? 41.050 14.258 -105.395 1.00 51.47 93 ARG A O 1
ATOM 719 N N . ASN A 1 94 ? 40.620 12.784 -107.037 1.00 58.22 94 ASN A N 1
ATOM 720 C CA . ASN A 1 94 ? 39.943 11.800 -106.171 1.00 58.22 94 ASN A CA 1
ATOM 721 C C . ASN A 1 94 ? 40.883 11.192 -105.112 1.00 58.22 94 ASN A C 1
ATOM 723 O O . ASN A 1 94 ? 40.506 11.065 -103.954 1.00 58.22 94 ASN A O 1
ATOM 727 N N . THR A 1 95 ? 42.141 10.904 -105.465 1.00 58.53 95 THR A N 1
ATOM 728 C CA . THR A 1 95 ? 43.143 10.414 -104.496 1.00 58.53 95 THR A CA 1
ATOM 729 C C . THR A 1 95 ? 43.528 11.466 -103.452 1.00 58.53 95 THR A C 1
ATOM 731 O O . THR A 1 95 ? 43.801 11.114 -102.307 1.00 58.53 95 THR A O 1
ATOM 734 N N . SER A 1 96 ? 43.523 12.756 -103.810 1.00 71.31 96 SER A N 1
ATOM 735 C CA . SER A 1 96 ? 43.807 13.844 -102.864 1.00 71.31 96 SER A CA 1
ATOM 736 C C . SER A 1 96 ? 42.671 14.095 -101.867 1.00 71.31 96 SER A C 1
ATOM 738 O O . SER A 1 96 ? 42.935 14.309 -100.685 1.00 71.31 96 SER A O 1
ATOM 740 N N . GLU A 1 97 ? 41.413 14.024 -102.311 1.00 78.56 97 GLU A N 1
ATOM 741 C CA . GLU A 1 97 ? 40.253 14.235 -101.441 1.00 78.56 97 GLU A CA 1
ATOM 742 C C . GLU A 1 97 ? 40.065 13.064 -100.472 1.00 78.56 97 GLU A C 1
ATOM 744 O O . GLU A 1 97 ? 39.815 13.269 -99.286 1.00 78.56 97 GLU A O 1
ATOM 749 N N . GLU A 1 98 ? 40.279 11.838 -100.945 1.00 78.62 98 GLU A N 1
ATOM 750 C CA . GLU A 1 98 ? 40.226 10.645 -100.106 1.00 78.62 98 GLU A CA 1
ATOM 751 C C . GLU A 1 98 ? 41.365 10.596 -99.080 1.00 78.62 98 GLU A C 1
ATOM 753 O O . GLU A 1 98 ? 41.145 10.239 -97.923 1.00 78.62 98 GLU A O 1
ATOM 758 N N . LYS A 1 99 ? 42.565 11.064 -99.452 1.00 83.12 99 LYS A N 1
ATOM 759 C CA . LYS A 1 99 ? 43.663 11.263 -98.497 1.00 83.12 99 LYS A CA 1
ATOM 760 C C . LYS A 1 99 ? 43.288 12.276 -97.410 1.00 83.12 99 LYS A C 1
ATOM 762 O O . LYS A 1 99 ? 43.599 12.043 -96.248 1.00 83.12 99 LYS A O 1
ATOM 767 N N . ARG A 1 100 ? 42.584 13.357 -97.767 1.00 84.69 100 ARG A N 1
ATOM 768 C CA . ARG A 1 100 ? 42.117 14.369 -96.807 1.00 84.69 100 ARG A CA 1
ATOM 769 C C . ARG A 1 100 ? 41.067 13.808 -95.846 1.00 84.69 100 ARG A C 1
ATOM 771 O O . ARG A 1 100 ? 41.178 14.038 -94.651 1.00 84.69 100 ARG A O 1
ATOM 778 N N . ARG A 1 101 ? 40.096 13.035 -96.347 1.00 85.50 101 ARG A N 1
ATOM 779 C CA . ARG A 1 101 ? 39.087 12.361 -95.505 1.00 85.50 101 ARG A CA 1
ATOM 780 C C . ARG A 1 101 ? 39.719 11.344 -94.559 1.00 85.50 101 ARG A C 1
ATOM 782 O O . ARG A 1 101 ? 39.292 11.231 -93.418 1.00 85.50 101 ARG A O 1
ATOM 789 N N . ARG A 1 102 ? 40.752 10.627 -95.014 1.00 83.88 102 ARG A N 1
ATOM 790 C CA . ARG A 1 102 ? 41.510 9.708 -94.158 1.00 83.88 102 ARG A CA 1
ATOM 791 C C . ARG A 1 102 ? 42.270 10.455 -93.063 1.00 83.88 102 ARG A C 1
ATOM 793 O O . ARG A 1 102 ? 42.195 10.048 -91.916 1.00 83.88 102 ARG A O 1
ATOM 800 N N . GLU A 1 103 ? 42.937 11.557 -93.396 1.00 89.62 103 GLU A N 1
ATOM 801 C CA . GLU A 1 103 ? 43.646 12.383 -92.410 1.00 89.62 103 GLU A CA 1
ATOM 802 C C . GLU A 1 103 ? 42.686 13.015 -91.381 1.00 89.62 103 GLU A C 1
ATOM 804 O O . GLU A 1 103 ? 43.007 13.108 -90.200 1.00 89.62 103 GLU A O 1
ATOM 809 N N . GLU A 1 104 ? 41.495 13.437 -91.811 1.00 91.31 104 GLU A N 1
ATOM 810 C CA . GLU A 1 104 ? 40.444 13.958 -90.931 1.00 91.31 104 GLU A CA 1
ATOM 811 C C . GLU A 1 104 ? 39.902 12.869 -89.996 1.00 91.31 104 GLU A C 1
ATOM 813 O O . GLU A 1 104 ? 39.902 13.056 -88.781 1.00 91.31 104 GLU A O 1
ATOM 818 N N . ALA A 1 105 ? 39.576 11.689 -90.532 1.00 91.62 105 ALA A N 1
ATOM 819 C CA . ALA A 1 105 ? 39.169 10.538 -89.729 1.00 91.62 105 ALA A CA 1
ATOM 820 C C . ALA A 1 105 ? 40.273 10.083 -88.755 1.00 91.62 105 ALA A C 1
ATOM 822 O O . ALA A 1 105 ? 39.986 9.698 -87.625 1.00 91.62 105 ALA A O 1
ATOM 823 N N . GLU A 1 106 ? 41.547 10.153 -89.152 1.00 91.81 106 GLU A N 1
ATOM 824 C CA . GLU A 1 106 ? 42.683 9.851 -88.274 1.00 91.81 106 GLU A CA 1
ATOM 825 C C . GLU A 1 106 ? 42.788 10.849 -87.111 1.00 91.81 106 GLU A C 1
ATOM 827 O O . GLU A 1 106 ? 43.040 10.437 -85.976 1.00 91.81 106 GLU A O 1
ATOM 832 N N . LYS A 1 107 ? 42.539 12.143 -87.354 1.00 95.00 107 LYS A N 1
ATOM 833 C CA . LYS A 1 107 ? 42.485 13.166 -86.296 1.00 95.00 107 LYS A CA 1
ATOM 834 C C . LYS A 1 107 ? 41.309 12.937 -85.349 1.00 95.00 107 LYS A C 1
ATOM 836 O O . LYS A 1 107 ? 41.509 12.974 -84.139 1.00 95.00 107 LYS A O 1
ATOM 841 N N . GLU A 1 108 ? 40.123 12.636 -85.873 1.00 94.56 108 GLU A N 1
ATOM 842 C CA . GLU A 1 108 ? 38.947 12.317 -85.052 1.00 94.56 108 GLU A CA 1
ATOM 843 C C . GLU A 1 108 ? 39.178 11.077 -84.181 1.00 94.56 108 GLU A C 1
ATOM 845 O O . GLU A 1 108 ? 38.909 11.100 -82.980 1.00 94.56 108 GLU A O 1
ATOM 850 N N . VAL A 1 109 ? 39.746 10.008 -84.749 1.00 94.44 109 VAL A N 1
ATOM 851 C CA . VAL A 1 109 ? 40.101 8.794 -83.997 1.00 94.44 109 VAL A CA 1
ATOM 852 C C . VAL A 1 109 ? 41.119 9.106 -82.901 1.00 94.44 109 VAL A C 1
ATOM 854 O O . VAL A 1 109 ? 41.015 8.569 -81.796 1.00 94.44 109 VAL A O 1
ATOM 857 N N . GLN A 1 110 ? 42.085 9.983 -83.171 1.00 94.94 110 GLN A N 1
ATOM 858 C CA . GLN A 1 110 ? 43.069 10.395 -82.178 1.00 94.94 110 GLN A CA 1
ATOM 859 C C . GLN A 1 110 ? 42.426 11.194 -81.032 1.00 94.94 110 GLN A C 1
ATOM 861 O O . GLN A 1 110 ? 42.686 10.887 -79.867 1.00 94.94 110 GLN A O 1
ATOM 866 N N . THR A 1 111 ? 41.533 12.141 -81.331 1.00 94.81 111 THR A N 1
ATOM 867 C CA . THR A 1 111 ? 40.782 12.892 -80.311 1.00 94.81 111 THR A CA 1
ATOM 868 C C . THR A 1 111 ? 39.900 11.969 -79.470 1.00 94.81 111 THR A C 1
ATOM 870 O O . THR A 1 111 ? 39.969 11.997 -78.242 1.00 94.81 111 THR A O 1
ATOM 873 N N . LEU A 1 112 ? 39.141 11.071 -80.106 1.00 95.56 112 LEU A N 1
ATOM 874 C CA . LEU A 1 112 ? 38.301 10.099 -79.398 1.00 95.56 112 LEU A CA 1
ATOM 875 C C . LEU A 1 112 ? 39.126 9.165 -78.505 1.00 95.56 112 LEU A C 1
ATOM 877 O O . LEU A 1 112 ? 38.690 8.785 -77.418 1.00 95.56 112 LEU A O 1
ATOM 881 N N . LYS A 1 113 ? 40.343 8.807 -78.923 1.00 95.06 113 LYS A N 1
ATOM 882 C CA . LYS A 1 113 ? 41.265 8.012 -78.108 1.00 95.06 113 LYS A CA 1
ATOM 883 C C . LYS A 1 113 ? 41.727 8.773 -76.865 1.00 95.06 113 LYS A C 1
ATOM 885 O O . LYS A 1 113 ? 41.807 8.174 -75.794 1.00 95.06 113 LYS A O 1
ATOM 890 N N . GLU A 1 114 ? 42.018 10.065 -76.980 1.00 96.62 114 GLU A N 1
ATOM 891 C CA . GLU A 1 114 ? 42.399 10.919 -75.846 1.00 96.62 114 GLU A CA 1
ATOM 892 C C . GLU A 1 114 ? 41.237 11.121 -74.862 1.00 96.62 114 GLU A C 1
ATOM 894 O O . GLU A 1 114 ? 41.424 11.005 -73.644 1.00 96.62 114 GLU A O 1
ATOM 899 N N . GLU A 1 115 ? 40.022 11.329 -75.370 1.00 96.56 115 GLU A N 1
ATOM 900 C CA . GLU A 1 115 ? 38.806 11.378 -74.554 1.00 96.56 115 GLU A CA 1
ATOM 901 C C . GLU A 1 115 ? 38.559 10.050 -73.832 1.00 96.56 115 GLU A C 1
ATOM 903 O O . GLU A 1 115 ? 38.319 10.037 -72.622 1.00 96.56 115 GLU A O 1
ATOM 908 N N . LEU A 1 116 ? 38.704 8.920 -74.532 1.00 95.94 116 LEU A N 1
ATOM 909 C CA . LEU A 1 116 ? 38.555 7.587 -73.949 1.00 95.94 116 LEU A CA 1
ATOM 910 C C . LEU A 1 116 ? 39.588 7.333 -72.844 1.00 95.94 116 LEU A C 1
ATOM 912 O O . LEU A 1 116 ? 39.240 6.824 -71.780 1.00 95.94 116 LEU A O 1
ATOM 916 N N . GLN A 1 117 ? 40.848 7.716 -73.058 1.00 95.19 117 GLN A N 1
ATOM 917 C CA . GLN A 1 117 ? 41.900 7.617 -72.038 1.00 95.19 117 GLN A CA 1
ATOM 918 C C . GLN A 1 117 ? 41.611 8.512 -70.829 1.00 95.19 117 GLN A C 1
ATOM 920 O O . GLN A 1 117 ? 41.899 8.144 -69.690 1.00 95.19 117 GLN A O 1
ATOM 925 N N . THR A 1 118 ? 41.025 9.686 -71.049 1.00 96.25 118 THR A N 1
ATOM 926 C CA . THR A 1 118 ? 40.615 10.587 -69.966 1.00 96.25 118 THR A CA 1
ATOM 927 C C . THR A 1 118 ? 39.458 9.995 -69.167 1.00 96.25 118 THR A C 1
ATOM 929 O O . THR A 1 118 ? 39.540 9.914 -67.943 1.00 96.25 118 THR A O 1
ATOM 932 N N . LYS A 1 119 ? 38.432 9.468 -69.842 1.00 96.56 119 LYS A N 1
ATOM 933 C CA . LYS A 1 119 ? 37.308 8.787 -69.188 1.00 96.56 119 LYS A CA 1
ATOM 934 C C . LYS A 1 119 ? 37.735 7.526 -68.450 1.00 96.56 119 LYS A C 1
ATOM 936 O O . LYS A 1 119 ? 37.221 7.261 -67.368 1.00 96.56 119 LYS A O 1
ATOM 941 N N . LYS A 1 120 ? 38.714 6.791 -68.975 1.00 95.88 120 LYS A N 1
ATOM 942 C CA . LYS A 1 120 ? 39.303 5.641 -68.285 1.00 95.88 120 LYS A CA 1
ATOM 943 C C . LYS A 1 120 ? 39.939 6.048 -66.951 1.00 95.88 120 LYS A C 1
ATOM 945 O O . LYS A 1 120 ? 39.623 5.442 -65.933 1.00 95.88 120 LYS A O 1
ATOM 950 N N . ARG A 1 121 ? 40.737 7.123 -66.935 1.00 96.56 121 ARG A N 1
ATOM 951 C CA . ARG A 1 121 ? 41.326 7.675 -65.699 1.00 96.56 121 ARG A CA 1
ATOM 952 C C . ARG A 1 121 ? 40.264 8.164 -64.709 1.00 96.56 121 ARG A C 1
ATOM 954 O O . ARG A 1 121 ? 40.396 7.926 -63.513 1.00 96.56 121 ARG A O 1
ATOM 961 N N . GLU A 1 122 ? 39.197 8.811 -65.185 1.00 97.00 122 GLU A N 1
ATOM 962 C CA . GLU A 1 122 ? 38.072 9.218 -64.325 1.00 97.00 122 GLU A CA 1
ATOM 963 C C . GLU A 1 122 ? 37.373 8.013 -63.675 1.00 97.00 122 GLU A C 1
ATOM 965 O O . GLU A 1 122 ? 37.034 8.063 -62.493 1.00 97.00 122 GLU A O 1
ATOM 970 N N . VAL A 1 123 ? 37.151 6.931 -64.430 1.00 96.25 123 VAL A N 1
ATOM 971 C CA . VAL A 1 123 ? 36.545 5.695 -63.908 1.00 96.25 123 VAL A CA 1
ATOM 972 C C . VAL A 1 123 ? 37.451 5.048 -62.866 1.00 96.25 123 VAL A C 1
ATOM 974 O O . VAL A 1 123 ? 36.971 4.703 -61.791 1.00 96.25 123 VAL A O 1
ATOM 977 N N . GLU A 1 124 ? 38.751 4.945 -63.139 1.00 95.69 124 GLU A N 1
ATOM 978 C CA . GLU A 1 124 ? 39.735 4.412 -62.189 1.00 95.69 124 GLU A CA 1
ATOM 979 C C . GLU A 1 124 ? 39.778 5.245 -60.894 1.00 95.69 124 GLU A C 1
ATOM 981 O O . GLU A 1 124 ? 39.751 4.687 -59.797 1.00 95.69 124 GLU A O 1
ATOM 986 N N . SER A 1 125 ? 39.739 6.579 -61.000 1.00 96.56 125 SER A N 1
ATOM 987 C CA . SER A 1 125 ? 39.678 7.472 -59.836 1.00 96.56 125 SER A CA 1
ATOM 988 C C . SER A 1 125 ? 38.402 7.269 -59.014 1.00 96.56 125 SER A C 1
ATOM 990 O O . SER A 1 125 ? 38.477 7.143 -57.793 1.00 96.56 125 SER A O 1
ATOM 992 N N . LYS A 1 126 ? 37.232 7.200 -59.664 1.00 96.31 126 LYS A N 1
ATOM 993 C CA . LYS A 1 126 ? 35.954 6.934 -58.979 1.00 96.31 126 LYS A CA 1
ATOM 994 C C . LYS A 1 126 ? 35.922 5.549 -58.343 1.00 96.31 126 LYS A C 1
ATOM 996 O O . LYS A 1 126 ? 35.299 5.361 -57.303 1.00 96.31 126 LYS A O 1
ATOM 1001 N N . GLN A 1 127 ? 36.588 4.576 -58.956 1.00 95.56 127 GLN A N 1
ATOM 1002 C CA . GLN A 1 127 ? 36.683 3.227 -58.418 1.00 95.56 127 GLN A CA 1
ATOM 1003 C C . GLN A 1 127 ? 37.509 3.187 -57.124 1.00 95.56 127 GLN A C 1
ATOM 1005 O O . GLN A 1 127 ? 37.111 2.493 -56.190 1.00 95.56 127 GLN A O 1
ATOM 1010 N N . SER A 1 128 ? 38.581 3.983 -57.027 1.00 95.62 128 SER A N 1
ATOM 1011 C CA . SER A 1 128 ? 39.332 4.163 -55.775 1.00 95.62 128 SER A CA 1
ATOM 1012 C C . SER A 1 128 ? 38.484 4.831 -54.688 1.00 95.62 128 SER A C 1
ATOM 1014 O O . SER A 1 128 ? 38.416 4.327 -53.572 1.00 95.62 128 SER A O 1
ATOM 1016 N N . GLU A 1 129 ? 37.779 5.919 -55.015 1.00 97.62 129 GLU A N 1
ATOM 1017 C CA . GLU A 1 129 ? 36.931 6.639 -54.052 1.00 97.62 129 GLU A CA 1
ATOM 1018 C C . GLU A 1 129 ? 35.805 5.748 -53.500 1.00 97.62 129 GLU A C 1
ATOM 1020 O O . GLU A 1 129 ? 35.525 5.743 -52.301 1.00 97.62 129 GLU A O 1
ATOM 1025 N N . LEU A 1 130 ? 35.197 4.915 -54.353 1.00 95.94 130 LEU A N 1
ATOM 1026 C CA . LEU A 1 130 ? 34.215 3.921 -53.917 1.00 95.94 130 LEU A CA 1
ATOM 1027 C C . LEU A 1 130 ? 34.816 2.874 -52.970 1.00 95.94 130 LEU A C 1
ATOM 1029 O O . LEU A 1 130 ? 34.140 2.445 -52.034 1.00 95.94 130 LEU A O 1
ATOM 1033 N N . GLN A 1 131 ? 36.064 2.460 -53.186 1.00 95.88 131 GLN A N 1
ATOM 1034 C CA . GLN A 1 131 ? 36.745 1.501 -52.317 1.00 95.88 131 GLN A CA 1
ATOM 1035 C C . GLN A 1 131 ? 37.058 2.099 -50.934 1.00 95.88 131 GLN A C 1
ATOM 1037 O O . GLN A 1 131 ? 36.879 1.422 -49.912 1.00 95.88 131 GLN A O 1
ATOM 1042 N N . ASP A 1 132 ? 37.438 3.374 -50.886 1.00 96.88 132 ASP A N 1
ATOM 1043 C CA . ASP A 1 132 ? 37.656 4.105 -49.635 1.00 96.88 132 ASP A CA 1
ATOM 1044 C C . ASP A 1 132 ? 36.343 4.286 -48.864 1.00 96.88 132 ASP A C 1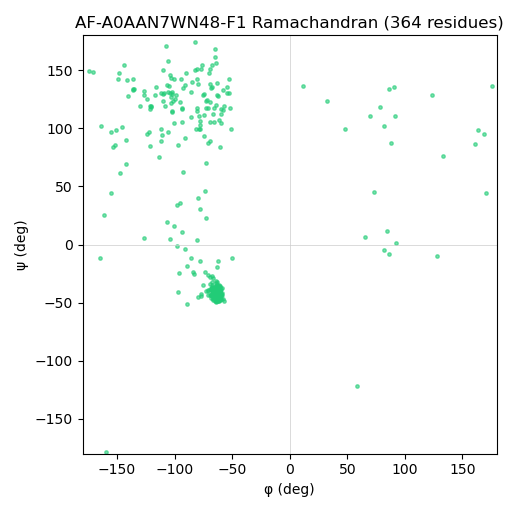
ATOM 1046 O O . ASP A 1 132 ? 36.266 3.949 -47.678 1.00 96.88 132 ASP A O 1
ATOM 1050 N N . LEU A 1 133 ? 35.269 4.701 -49.547 1.00 97.62 133 LEU A N 1
ATOM 1051 C CA . LEU A 1 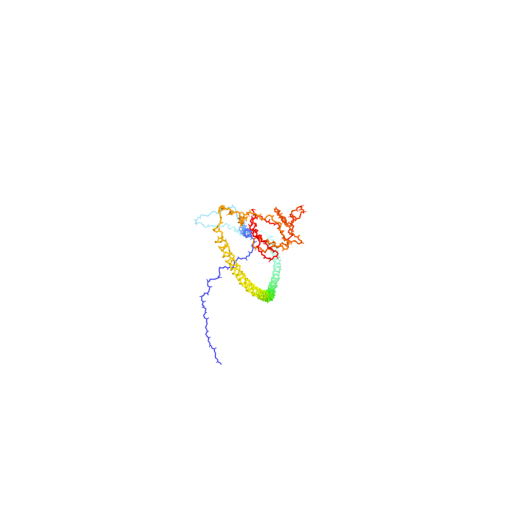133 ? 33.938 4.841 -48.946 1.00 97.62 133 LEU A CA 1
ATOM 1052 C C . LEU A 1 133 ? 33.390 3.511 -48.411 1.00 97.62 133 LEU A C 1
ATOM 1054 O O . LEU A 1 133 ? 32.745 3.483 -47.360 1.00 97.62 133 LEU A O 1
ATOM 1058 N N . LEU A 1 134 ? 33.652 2.391 -49.093 1.00 94.25 134 LEU A N 1
ATOM 1059 C CA . LEU A 1 134 ? 33.288 1.061 -48.595 1.00 94.25 134 LEU A CA 1
ATOM 1060 C C . LEU A 1 134 ? 34.044 0.708 -47.310 1.00 94.25 134 LEU A C 1
ATOM 1062 O O . LEU A 1 134 ? 33.442 0.188 -46.368 1.00 94.25 134 LEU A O 1
ATOM 1066 N N . SER A 1 135 ? 35.336 1.023 -47.250 1.00 95.19 135 SER A N 1
ATOM 1067 C CA . SER A 1 135 ? 36.165 0.789 -46.064 1.00 95.19 135 SER A CA 1
ATOM 1068 C C . SER A 1 135 ? 35.710 1.656 -44.884 1.00 95.19 135 SER A C 1
ATOM 1070 O O . SER A 1 135 ? 35.600 1.176 -43.752 1.00 95.19 135 SER A O 1
ATOM 1072 N N . GLU A 1 136 ? 35.361 2.918 -45.143 1.00 97.00 136 GLU A N 1
ATOM 1073 C CA . GLU A 1 136 ? 34.820 3.833 -44.137 1.00 97.00 136 GLU A CA 1
ATOM 1074 C C . GLU A 1 136 ? 33.446 3.376 -43.625 1.00 97.00 136 GLU A C 1
ATOM 1076 O O . GLU A 1 136 ? 33.201 3.371 -42.416 1.00 97.00 136 GLU A O 1
ATOM 1081 N N . LYS A 1 137 ? 32.560 2.929 -44.525 1.00 95.06 137 LYS A N 1
ATOM 1082 C CA . LYS A 1 137 ? 31.259 2.359 -44.156 1.00 95.06 137 LYS A CA 1
ATOM 1083 C C . LYS A 1 137 ? 31.430 1.167 -43.212 1.00 95.06 137 LYS A C 1
ATOM 1085 O O . LYS A 1 137 ? 30.793 1.133 -42.162 1.00 95.06 137 LYS A O 1
ATOM 1090 N N . GLN A 1 138 ? 32.317 0.228 -43.544 1.00 97.06 138 GLN A N 1
ATOM 1091 C CA . GLN A 1 138 ? 32.592 -0.934 -42.694 1.00 97.06 138 GLN A CA 1
ATOM 1092 C C . GLN A 1 138 ? 33.166 -0.539 -41.329 1.00 97.06 138 GLN A C 1
ATOM 1094 O O . GLN A 1 138 ? 32.839 -1.153 -40.313 1.00 97.06 138 GLN A O 1
ATOM 1099 N N . ARG A 1 139 ? 34.017 0.492 -41.278 1.00 97.94 139 ARG A N 1
ATOM 1100 C CA . ARG A 1 139 ? 34.534 1.028 -40.014 1.00 97.94 139 ARG A CA 1
ATOM 1101 C C . ARG A 1 139 ? 33.406 1.584 -39.143 1.00 97.94 139 ARG A C 1
ATOM 1103 O O . ARG A 1 139 ? 33.312 1.214 -37.976 1.00 97.94 139 ARG A O 1
ATOM 1110 N N . LYS A 1 140 ? 32.528 2.409 -39.718 1.00 96.94 140 LYS A N 1
ATOM 1111 C CA . LYS A 1 140 ? 31.369 2.981 -39.015 1.00 96.94 140 LYS A CA 1
ATOM 1112 C C . LYS A 1 140 ? 30.391 1.907 -38.538 1.00 96.94 140 LYS A C 1
ATOM 1114 O O . LYS A 1 140 ? 29.863 2.017 -37.437 1.00 96.94 140 LYS A O 1
ATOM 1119 N N . GLU A 1 141 ? 30.180 0.848 -39.320 1.00 95.81 141 GLU A N 1
ATOM 1120 C CA . GLU A 1 141 ? 29.355 -0.297 -38.907 1.00 95.81 141 GLU A CA 1
ATOM 1121 C C . GLU A 1 141 ? 29.929 -1.002 -37.669 1.00 95.81 141 GLU A C 1
ATOM 1123 O O . GLU A 1 141 ? 29.184 -1.299 -36.735 1.00 95.81 141 GLU A O 1
ATOM 1128 N N . LYS A 1 142 ? 31.253 -1.200 -37.608 1.00 97.25 142 LYS A N 1
ATOM 1129 C CA . LYS A 1 142 ? 31.919 -1.776 -36.427 1.00 97.25 142 LYS A CA 1
ATOM 1130 C C . LYS A 1 142 ? 31.824 -0.864 -35.201 1.00 97.25 142 LYS A C 1
ATOM 1132 O O . LYS A 1 142 ? 31.550 -1.348 -34.106 1.00 97.25 142 LYS A O 1
ATOM 1137 N N . GLU A 1 143 ? 32.017 0.443 -35.377 1.00 97.81 143 GLU A N 1
ATOM 1138 C CA . GLU A 1 143 ? 31.871 1.428 -34.294 1.00 97.81 143 GLU A CA 1
ATOM 1139 C C . GLU A 1 143 ? 30.434 1.442 -33.743 1.00 97.81 143 GLU A C 1
ATOM 1141 O O . GLU A 1 143 ? 30.229 1.423 -32.529 1.00 97.81 143 GLU A O 1
ATOM 1146 N N . LEU A 1 144 ? 29.429 1.383 -34.623 1.00 96.25 144 LEU A N 1
ATOM 1147 C CA . LEU A 1 144 ? 28.019 1.301 -34.236 1.00 96.25 144 LEU A CA 1
ATOM 1148 C C . LEU A 1 144 ? 27.717 0.009 -33.470 1.00 96.25 144 LEU A C 1
ATOM 1150 O O . LEU A 1 144 ? 26.999 0.039 -32.469 1.00 96.25 144 LEU A O 1
ATOM 1154 N N . GLN A 1 145 ? 28.278 -1.118 -33.909 1.00 96.94 145 GLN A N 1
ATOM 1155 C CA . GLN A 1 145 ? 28.113 -2.396 -33.225 1.00 96.94 145 GLN A CA 1
ATOM 1156 C C . GLN A 1 145 ? 28.705 -2.365 -31.809 1.00 96.94 145 GLN A C 1
ATOM 1158 O O . GLN A 1 145 ? 28.024 -2.760 -30.864 1.00 96.94 145 GLN A O 1
ATOM 1163 N N . SER A 1 146 ? 29.907 -1.805 -31.641 1.00 96.94 146 SER A N 1
ATOM 1164 C CA . SER A 1 146 ? 30.521 -1.614 -30.319 1.00 96.94 146 SER A CA 1
ATOM 1165 C C . SER A 1 146 ? 29.658 -0.734 -29.409 1.00 96.94 146 SER A C 1
ATOM 1167 O O . SER A 1 146 ? 29.395 -1.094 -28.264 1.00 96.94 146 SER A O 1
ATOM 1169 N N . LEU A 1 147 ? 29.164 0.400 -29.918 1.00 97.50 147 LEU A N 1
ATOM 1170 C CA . LEU A 1 147 ? 28.298 1.301 -29.148 1.00 97.50 147 LEU A CA 1
ATOM 1171 C C . LEU A 1 147 ? 26.986 0.631 -28.724 1.00 97.50 147 LEU A C 1
ATOM 1173 O O . LEU A 1 147 ? 26.476 0.893 -27.634 1.00 97.50 147 LEU A O 1
ATOM 1177 N N . LYS A 1 148 ? 26.434 -0.244 -29.570 1.00 96.69 148 LYS A N 1
ATOM 1178 C CA . LYS A 1 148 ? 25.232 -1.015 -29.246 1.00 96.69 148 LYS A CA 1
ATOM 1179 C C . LYS A 1 148 ? 25.483 -1.984 -28.089 1.00 96.69 148 LYS A C 1
ATOM 1181 O O . LYS A 1 148 ? 24.669 -2.047 -27.170 1.00 96.69 148 LYS A O 1
ATOM 1186 N N . GLU A 1 149 ? 26.601 -2.704 -28.110 1.00 97.31 149 GLU A N 1
ATOM 1187 C CA . GLU A 1 149 ? 26.984 -3.628 -27.035 1.00 97.31 149 GLU A CA 1
ATOM 1188 C C . GLU A 1 149 ? 27.186 -2.894 -25.701 1.00 97.31 149 GLU A C 1
ATOM 1190 O O . GLU A 1 149 ? 26.698 -3.345 -24.656 1.00 97.31 149 GLU A O 1
ATOM 1195 N N . ASP A 1 150 ? 27.825 -1.722 -25.737 1.00 97.12 150 ASP A N 1
ATOM 1196 C CA . ASP A 1 150 ? 27.991 -0.861 -24.565 1.00 97.12 150 ASP A CA 1
ATOM 1197 C C . ASP A 1 150 ? 26.644 -0.374 -24.014 1.00 97.12 150 ASP A C 1
ATOM 1199 O O . ASP A 1 150 ? 26.417 -0.411 -22.799 1.00 97.12 150 ASP A O 1
ATOM 1203 N N . LEU A 1 151 ? 25.715 0.029 -24.886 1.00 95.50 151 LEU A N 1
ATOM 1204 C CA . LEU A 1 151 ? 24.371 0.446 -24.485 1.00 95.50 151 LEU A CA 1
ATOM 1205 C C . LEU A 1 151 ? 23.585 -0.709 -23.846 1.00 95.50 151 LEU A C 1
ATOM 1207 O O . LEU A 1 151 ? 22.962 -0.527 -22.799 1.00 95.50 151 LEU A O 1
ATOM 1211 N N . GLU A 1 152 ? 23.641 -1.909 -24.426 1.00 96.44 152 GLU A N 1
ATOM 1212 C CA . GLU A 1 152 ? 23.001 -3.106 -23.867 1.00 96.44 152 GLU A CA 1
ATOM 1213 C C . GLU A 1 152 ? 23.604 -3.497 -22.512 1.00 96.44 152 GLU A C 1
ATOM 1215 O O . GLU A 1 152 ? 22.894 -3.903 -21.586 1.00 96.44 152 GLU A O 1
ATOM 1220 N N . LYS A 1 153 ? 24.923 -3.359 -22.347 1.00 96.88 153 LYS A N 1
ATOM 1221 C CA . LYS A 1 153 ? 25.581 -3.542 -21.050 1.00 96.88 153 LYS A CA 1
ATOM 1222 C C . LYS A 1 153 ? 25.075 -2.523 -20.028 1.00 96.88 153 LYS A C 1
ATOM 1224 O O . LYS A 1 153 ? 24.685 -2.916 -18.928 1.00 96.88 153 LYS A O 1
ATOM 1229 N N . LYS A 1 154 ? 25.016 -1.240 -20.395 1.00 95.62 154 LYS A N 1
ATOM 1230 C CA . LYS A 1 154 ? 24.508 -0.171 -19.521 1.00 95.62 154 LYS A CA 1
ATOM 1231 C C . LYS A 1 154 ? 23.040 -0.371 -19.149 1.00 95.62 154 LYS A C 1
ATOM 1233 O O . LYS A 1 154 ? 22.672 -0.160 -17.997 1.00 95.62 154 LYS A O 1
ATOM 1238 N N . SER A 1 155 ? 22.219 -0.851 -20.078 1.00 91.62 155 SER A N 1
ATOM 1239 C CA . SER A 1 155 ? 20.824 -1.211 -19.816 1.00 91.62 155 SER A CA 1
ATOM 1240 C C . SER A 1 155 ? 20.711 -2.338 -18.779 1.00 91.62 155 SER A C 1
ATOM 1242 O O . SER A 1 155 ? 19.996 -2.192 -17.787 1.00 91.62 155 SER A O 1
ATOM 1244 N N . ARG A 1 156 ? 21.504 -3.410 -18.915 1.00 95.62 156 ARG A N 1
ATOM 1245 C CA . ARG A 1 156 ? 21.553 -4.510 -17.930 1.00 95.62 156 ARG A CA 1
ATOM 1246 C C . ARG A 1 156 ? 22.030 -4.061 -16.542 1.00 95.62 156 ARG A C 1
ATOM 1248 O O . ARG A 1 156 ? 21.522 -4.548 -15.525 1.00 95.62 156 ARG A O 1
ATOM 1255 N N . GLU A 1 157 ? 22.995 -3.140 -16.484 1.00 95.19 157 GLU A N 1
ATOM 1256 C CA . GLU A 1 157 ? 23.452 -2.518 -15.232 1.00 95.19 157 GLU A CA 1
ATOM 1257 C C . GLU A 1 157 ? 22.307 -1.745 -14.557 1.00 95.19 157 GLU A C 1
ATOM 1259 O O . GLU A 1 157 ? 22.026 -1.971 -13.376 1.00 95.19 157 GLU A O 1
ATOM 1264 N N . LEU A 1 158 ? 21.592 -0.903 -15.312 1.00 91.88 158 LEU A N 1
ATOM 1265 C CA . LEU A 1 158 ? 20.445 -0.140 -14.811 1.00 91.88 158 LEU A CA 1
ATOM 1266 C C . LEU A 1 158 ? 19.326 -1.042 -14.289 1.00 91.88 158 LEU A C 1
ATOM 1268 O O . LEU A 1 158 ? 18.825 -0.808 -13.192 1.00 91.88 158 LEU A O 1
ATOM 1272 N N . GLU A 1 159 ? 18.972 -2.110 -15.003 1.00 88.44 159 GLU A N 1
ATOM 1273 C CA . GLU A 1 159 ? 17.973 -3.067 -14.517 1.00 88.44 159 GLU A CA 1
ATOM 1274 C C . GLU A 1 159 ? 18.389 -3.736 -13.203 1.00 88.44 159 GLU A C 1
ATOM 1276 O O . GLU A 1 159 ? 17.555 -4.019 -12.342 1.00 88.44 159 GLU A O 1
ATOM 1281 N N . THR A 1 160 ? 19.682 -4.005 -13.031 1.00 89.31 160 THR A N 1
ATOM 1282 C CA . THR A 1 160 ? 20.213 -4.632 -11.815 1.00 89.31 160 THR A CA 1
ATOM 1283 C C . THR A 1 160 ? 20.179 -3.674 -10.628 1.00 89.31 160 THR A C 1
ATOM 1285 O O . THR A 1 160 ? 19.817 -4.077 -9.515 1.00 89.31 160 THR A O 1
ATOM 1288 N N . ILE A 1 161 ? 20.480 -2.397 -10.867 1.00 88.00 161 ILE A N 1
ATOM 1289 C CA . ILE A 1 161 ? 20.312 -1.325 -9.883 1.00 88.00 161 ILE A CA 1
ATOM 1290 C C . ILE A 1 161 ? 18.830 -1.172 -9.533 1.00 88.00 161 ILE A C 1
ATOM 1292 O O . ILE A 1 161 ? 18.480 -1.211 -8.357 1.00 88.00 161 ILE A O 1
ATOM 1296 N N . GLN A 1 162 ? 17.946 -1.104 -10.529 1.00 83.38 162 GLN A N 1
ATOM 1297 C CA . GLN A 1 162 ? 16.505 -0.983 -10.323 1.00 83.38 162 GLN A CA 1
ATOM 1298 C C . GLN A 1 162 ? 15.931 -2.177 -9.557 1.00 83.38 162 GLN A C 1
ATOM 1300 O O . GLN A 1 162 ? 15.167 -1.983 -8.618 1.00 83.38 162 GLN A O 1
ATOM 1305 N N . ARG A 1 163 ? 16.353 -3.411 -9.867 1.00 82.12 163 ARG A N 1
ATOM 1306 C CA . ARG A 1 163 ? 16.012 -4.604 -9.074 1.00 82.12 163 ARG A CA 1
ATOM 1307 C C . ARG A 1 163 ? 16.509 -4.498 -7.638 1.00 82.12 163 ARG A C 1
ATOM 1309 O O . ARG A 1 163 ? 15.821 -4.960 -6.739 1.00 82.12 163 ARG A O 1
ATOM 1316 N N . SER A 1 164 ? 17.678 -3.906 -7.406 1.00 78.81 164 SER A N 1
ATOM 1317 C CA . SER A 1 164 ? 18.240 -3.745 -6.060 1.00 78.81 164 SER A CA 1
ATOM 1318 C C . SER A 1 164 ? 17.547 -2.649 -5.249 1.00 78.81 164 SER A C 1
ATOM 1320 O O . SER A 1 164 ? 17.360 -2.834 -4.051 1.00 78.81 164 SER A O 1
ATOM 1322 N N . ILE A 1 165 ? 17.110 -1.564 -5.892 1.00 76.56 165 ILE A N 1
ATOM 1323 C CA . ILE A 1 165 ? 16.296 -0.497 -5.287 1.00 76.56 165 ILE A CA 1
ATOM 1324 C C . ILE A 1 165 ? 14.875 -1.001 -5.007 1.00 76.56 165 ILE A C 1
ATOM 1326 O O . ILE A 1 165 ? 14.346 -0.799 -3.918 1.00 76.56 165 ILE A O 1
ATOM 1330 N N . ASN A 1 166 ? 14.282 -1.727 -5.957 1.00 70.19 166 ASN A N 1
ATOM 1331 C CA . ASN A 1 166 ? 12.934 -2.284 -5.843 1.00 70.19 166 ASN A CA 1
ATOM 1332 C C . ASN A 1 166 ? 12.879 -3.577 -5.020 1.00 70.19 166 ASN A C 1
ATOM 1334 O O . ASN A 1 166 ? 11.806 -4.169 -4.909 1.00 70.19 166 ASN A O 1
ATOM 1338 N N . LYS A 1 167 ? 13.993 -4.037 -4.425 1.00 67.62 167 LYS A N 1
ATOM 1339 C CA . LYS A 1 167 ? 13.952 -5.123 -3.438 1.00 67.62 167 LYS A CA 1
ATOM 1340 C C . LYS A 1 167 ? 13.029 -4.665 -2.302 1.00 67.62 167 LYS A C 1
ATOM 1342 O O . LYS A 1 167 ? 13.403 -3.752 -1.564 1.00 67.62 167 LYS A O 1
ATOM 1347 N N . PRO A 1 168 ? 11.882 -5.326 -2.056 1.00 61.09 168 PRO A N 1
ATOM 1348 C CA . PRO A 1 168 ? 10.945 -4.937 -1.000 1.00 61.09 168 PRO A CA 1
ATOM 1349 C C . PRO A 1 168 ? 11.471 -5.276 0.409 1.00 61.09 168 PRO A C 1
ATOM 1351 O O . PRO A 1 168 ? 10.710 -5.425 1.362 1.00 61.09 168 PRO A O 1
ATOM 1354 N N . SER A 1 169 ? 12.789 -5.412 0.562 1.00 61.84 169 SER A N 1
ATOM 1355 C CA . SER A 1 169 ? 13.435 -6.049 1.704 1.00 61.84 169 SER A CA 1
ATOM 1356 C C . SER A 1 169 ? 13.404 -5.198 2.971 1.00 61.84 169 SER A C 1
ATOM 1358 O O . SER A 1 169 ? 13.473 -5.749 4.063 1.00 61.84 169 SER A O 1
ATOM 1360 N N . SER A 1 170 ? 13.264 -3.878 2.843 1.00 60.22 170 SER A N 1
ATOM 1361 C CA . SER A 1 170 ? 13.112 -2.984 3.994 1.00 60.22 170 SER A CA 1
ATOM 1362 C C . SER A 1 170 ? 11.630 -2.829 4.360 1.00 60.22 170 SER A C 1
ATOM 1364 O O . SER A 1 170 ? 11.219 -3.120 5.481 1.00 60.22 170 SER A O 1
ATOM 1366 N N . SER A 1 171 ? 10.787 -2.499 3.376 1.00 68.06 171 SER A N 1
ATOM 1367 C CA . SER A 1 171 ? 9.347 -2.268 3.564 1.00 68.06 171 SER A CA 1
ATOM 1368 C C . SER A 1 171 ? 8.592 -3.496 4.096 1.00 68.06 171 SER A C 1
ATOM 1370 O O . SER A 1 171 ? 7.874 -3.376 5.087 1.00 68.06 171 SER A O 1
ATOM 1372 N N . LEU A 1 172 ? 8.806 -4.692 3.528 1.00 76.06 172 LEU A N 1
ATOM 1373 C CA . LEU A 1 172 ? 8.096 -5.905 3.956 1.00 76.06 172 LEU A CA 1
ATOM 1374 C C . LEU A 1 172 ? 8.524 -6.367 5.357 1.00 76.06 172 LEU A C 1
ATOM 1376 O O . LEU A 1 172 ? 7.707 -6.874 6.128 1.00 76.06 172 LEU A O 1
ATOM 1380 N N . TRP A 1 173 ? 9.799 -6.180 5.710 1.00 74.38 173 TRP A N 1
ATOM 1381 C CA . TRP A 1 173 ? 10.300 -6.477 7.052 1.00 74.38 173 TRP A CA 1
ATOM 1382 C C . TRP A 1 173 ? 9.690 -5.535 8.095 1.00 74.38 173 TRP A C 1
ATOM 1384 O O . TRP A 1 173 ? 9.196 -6.001 9.124 1.00 74.38 173 TRP A O 1
ATOM 1394 N N . PHE A 1 174 ? 9.636 -4.229 7.809 1.00 80.44 174 PHE A N 1
ATOM 1395 C CA . PHE A 1 174 ? 8.958 -3.262 8.674 1.00 80.44 174 PHE A CA 1
ATOM 1396 C C . PHE A 1 174 ? 7.455 -3.538 8.786 1.00 80.44 174 PHE A C 1
ATOM 1398 O O . PHE A 1 174 ? 6.911 -3.460 9.886 1.00 80.44 174 PHE A O 1
ATOM 1405 N N . GLN A 1 175 ? 6.796 -3.931 7.694 1.00 79.94 175 GLN A N 1
ATOM 1406 C CA . GLN A 1 175 ? 5.373 -4.272 7.687 1.00 79.94 175 GLN A CA 1
ATOM 1407 C C . GLN A 1 175 ? 5.079 -5.499 8.559 1.00 79.94 175 GLN A C 1
ATOM 1409 O O . GLN A 1 175 ? 4.239 -5.425 9.457 1.00 79.94 175 GLN A O 1
ATOM 1414 N N . LYS A 1 176 ? 5.838 -6.591 8.389 1.00 86.69 176 LYS A N 1
ATOM 1415 C CA . LYS A 1 176 ? 5.721 -7.786 9.243 1.00 86.69 176 LYS A CA 1
ATOM 1416 C C . LYS A 1 176 ? 6.006 -7.469 10.712 1.00 86.69 176 LYS A C 1
ATOM 1418 O O . LYS A 1 176 ? 5.318 -7.969 11.601 1.00 86.69 176 LYS A O 1
ATOM 1423 N N . LYS A 1 177 ? 6.996 -6.616 10.992 1.00 85.50 177 LYS A N 1
ATOM 1424 C CA . LYS A 1 177 ? 7.331 -6.196 12.360 1.00 85.50 177 LYS A CA 1
ATOM 1425 C C . LYS A 1 177 ? 6.228 -5.332 12.983 1.00 85.50 177 LYS A C 1
ATOM 1427 O O . LYS A 1 177 ? 5.911 -5.512 14.158 1.00 85.50 177 LYS A O 1
ATOM 1432 N N . ALA A 1 178 ? 5.602 -4.451 12.204 1.00 84.88 178 ALA A N 1
ATOM 1433 C CA . ALA A 1 178 ? 4.458 -3.652 12.634 1.00 84.88 178 ALA A CA 1
ATOM 1434 C C . ALA A 1 178 ? 3.222 -4.522 12.917 1.00 84.88 178 ALA A C 1
ATOM 1436 O O . ALA A 1 178 ? 2.549 -4.316 13.925 1.00 84.88 178 ALA A O 1
ATOM 1437 N N . GLU A 1 179 ? 2.945 -5.533 12.088 1.00 91.25 179 GLU A N 1
ATOM 1438 C CA . GLU A 1 179 ? 1.868 -6.503 12.334 1.00 91.25 179 GLU A CA 1
ATOM 1439 C C . GLU A 1 179 ? 2.098 -7.310 13.616 1.00 91.25 179 GLU A C 1
ATOM 1441 O O . GLU A 1 179 ? 1.190 -7.431 14.442 1.00 91.25 179 GLU A O 1
ATOM 1446 N N . GLN A 1 180 ? 3.323 -7.796 13.841 1.00 91.19 180 GLN A N 1
ATOM 1447 C CA . GLN A 1 180 ? 3.679 -8.477 15.089 1.00 91.19 180 GLN A CA 1
ATOM 1448 C C . GLN A 1 180 ? 3.501 -7.571 16.312 1.00 91.19 180 GLN A C 1
ATOM 1450 O O . GLN A 1 180 ? 2.989 -8.013 17.341 1.00 91.19 180 GLN A O 1
ATOM 1455 N N . MET A 1 181 ? 3.897 -6.301 16.209 1.00 90.69 181 MET A N 1
ATOM 1456 C CA . MET A 1 181 ? 3.745 -5.337 17.298 1.00 90.69 181 MET A CA 1
ATOM 1457 C C . MET A 1 181 ? 2.268 -5.029 17.578 1.00 90.69 181 MET A C 1
ATOM 1459 O O . MET A 1 181 ? 1.861 -5.035 18.737 1.00 90.69 181 MET A O 1
ATOM 1463 N N . LYS A 1 182 ? 1.440 -4.867 16.537 1.00 93.38 182 LYS A N 1
ATOM 1464 C CA . LYS A 1 182 ? -0.019 -4.710 16.672 1.00 93.38 182 LYS A CA 1
ATOM 1465 C C . LYS A 1 182 ? -0.666 -5.915 17.353 1.00 93.38 182 LYS A C 1
ATOM 1467 O O . LYS A 1 182 ? -1.513 -5.731 18.222 1.00 93.38 182 LYS A O 1
ATOM 1472 N N . LYS A 1 183 ? -0.258 -7.138 16.993 1.00 94.50 183 LYS A N 1
ATOM 1473 C CA . LYS A 1 183 ? -0.763 -8.363 17.632 1.00 94.50 183 LYS A CA 1
ATOM 1474 C C . LYS A 1 183 ? -0.426 -8.387 19.127 1.00 94.50 183 LYS A C 1
ATOM 1476 O O . LYS A 1 183 ? -1.321 -8.598 19.936 1.00 94.50 183 LYS A O 1
ATOM 1481 N N . LYS A 1 184 ? 0.825 -8.075 19.490 1.00 93.31 184 LYS A N 1
ATOM 1482 C CA . LYS A 1 184 ? 1.262 -7.988 20.895 1.00 93.31 184 LYS A CA 1
ATOM 1483 C C . LYS A 1 184 ? 0.530 -6.899 21.684 1.00 93.31 184 LYS A C 1
ATOM 1485 O O . LYS A 1 184 ? 0.232 -7.108 22.852 1.00 93.31 184 LYS A O 1
ATOM 1490 N N . MET A 1 185 ? 0.245 -5.751 21.066 1.00 91.88 185 MET A N 1
ATOM 1491 C CA . MET A 1 185 ? -0.521 -4.674 21.706 1.00 91.88 185 MET A CA 1
ATOM 1492 C C . MET A 1 185 ? -1.956 -5.112 22.007 1.00 91.88 185 MET A C 1
ATOM 1494 O O . MET A 1 185 ? -2.379 -5.000 23.150 1.00 91.88 185 MET A O 1
ATOM 1498 N N . LYS A 1 186 ? -2.660 -5.699 21.030 1.00 94.50 186 LYS A N 1
ATOM 1499 C CA . LYS A 1 186 ? -4.025 -6.215 21.236 1.00 94.50 186 LYS A CA 1
ATOM 1500 C C . LYS A 1 186 ? -4.093 -7.300 22.311 1.00 94.50 186 LYS A C 1
ATOM 1502 O O . LYS A 1 186 ? -5.055 -7.362 23.061 1.00 94.50 186 LYS A O 1
ATOM 1507 N N . GLU A 1 187 ? -3.089 -8.170 22.377 1.00 94.06 187 GLU A N 1
ATOM 1508 C CA . GLU A 1 187 ? -3.021 -9.224 23.393 1.00 94.06 187 GLU A CA 1
ATOM 1509 C C . GLU A 1 187 ? -2.783 -8.652 24.798 1.00 94.06 187 GLU A C 1
ATOM 1511 O O . GLU A 1 187 ? -3.414 -9.094 25.754 1.00 94.06 187 GLU A O 1
ATOM 1516 N N . LYS A 1 188 ? -1.943 -7.614 24.923 1.00 92.25 188 LYS A N 1
ATOM 1517 C CA . LYS A 1 188 ? -1.764 -6.877 26.183 1.00 92.25 188 LYS A CA 1
ATOM 1518 C C . LYS A 1 188 ? -3.022 -6.128 26.614 1.00 92.25 188 LYS A C 1
ATOM 1520 O O . LYS A 1 188 ? -3.331 -6.124 27.797 1.00 92.25 188 LYS A O 1
ATOM 1525 N N . GLU A 1 189 ? -3.719 -5.503 25.674 1.00 94.25 189 GLU A N 1
ATOM 1526 C CA . GLU A 1 189 ? -4.959 -4.769 25.934 1.00 94.25 189 GLU A CA 1
ATOM 1527 C C . GLU A 1 189 ? -6.060 -5.714 26.422 1.00 94.25 189 GLU A C 1
ATOM 1529 O O . GLU A 1 189 ? -6.603 -5.500 27.499 1.00 94.25 189 GLU A O 1
ATOM 1534 N N . LYS A 1 190 ? -6.269 -6.840 25.726 1.00 94.25 190 LYS A N 1
ATOM 1535 C CA . LYS A 1 190 ? -7.187 -7.897 26.179 1.00 94.25 190 LYS A CA 1
ATOM 1536 C C . LYS A 1 190 ? -6.817 -8.462 27.545 1.00 94.25 190 LYS A C 1
ATOM 1538 O O . LYS A 1 190 ? -7.700 -8.793 28.325 1.00 94.25 190 LYS A O 1
ATOM 1543 N N . LYS A 1 191 ? -5.520 -8.612 27.830 1.00 93.31 191 LYS A N 1
ATOM 1544 C CA . LYS A 1 191 ? -5.072 -9.073 29.145 1.00 93.31 191 LYS A CA 1
ATOM 1545 C C . LYS A 1 191 ? -5.413 -8.055 30.237 1.00 93.31 191 LYS A C 1
ATOM 1547 O O . LYS A 1 191 ? -5.926 -8.458 31.266 1.00 93.31 191 LYS A O 1
ATOM 1552 N N . LYS A 1 192 ? -5.186 -6.761 29.993 1.00 94.50 192 LYS A N 1
ATOM 1553 C CA . LYS A 1 192 ? -5.533 -5.689 30.937 1.00 94.50 192 LYS A CA 1
ATOM 1554 C C . LYS A 1 192 ? -7.037 -5.640 31.210 1.00 94.50 192 LYS A C 1
ATOM 1556 O O . LYS A 1 192 ? -7.426 -5.584 32.364 1.00 94.50 192 LYS A O 1
ATOM 1561 N N . GLU A 1 193 ? -7.854 -5.721 30.162 1.00 95.06 193 GLU A N 1
ATOM 1562 C CA . GLU A 1 193 ? -9.318 -5.750 30.278 1.00 95.06 193 GLU A CA 1
ATOM 1563 C 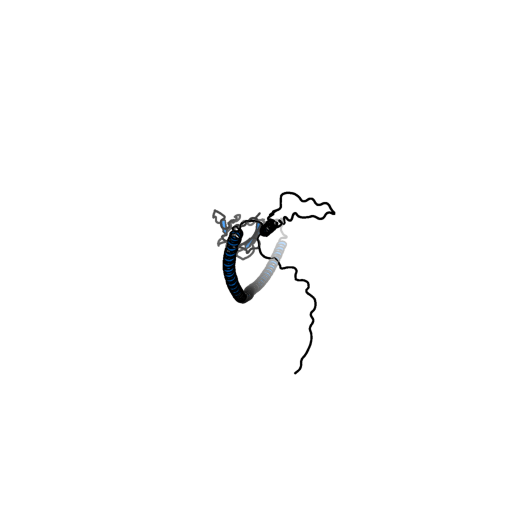C . GLU A 1 193 ? -9.800 -6.986 31.053 1.00 95.06 193 GLU A C 1
ATOM 1565 O O . GLU A 1 193 ? -10.676 -6.881 31.905 1.00 95.06 193 GLU A O 1
ATOM 1570 N N . LYS A 1 194 ? -9.181 -8.153 30.821 1.00 93.81 194 LYS A N 1
ATOM 1571 C CA . LYS A 1 194 ? -9.466 -9.360 31.604 1.00 93.81 194 LYS A CA 1
ATOM 1572 C C . LYS A 1 194 ? -9.092 -9.180 33.078 1.00 93.81 194 LYS A C 1
ATOM 1574 O O . LYS A 1 194 ? -9.899 -9.518 33.932 1.00 93.81 194 LYS A O 1
ATOM 1579 N N . ASP A 1 195 ? -7.893 -8.674 33.362 1.00 93.88 195 ASP A N 1
ATOM 1580 C CA . ASP A 1 195 ? -7.413 -8.481 34.733 1.00 93.88 195 ASP A CA 1
ATOM 1581 C C . ASP A 1 195 ? -8.305 -7.462 35.487 1.00 93.88 195 ASP A C 1
ATOM 1583 O O . ASP A 1 195 ? -8.585 -7.649 36.668 1.00 93.88 195 ASP A O 1
ATOM 1587 N N . GLU A 1 196 ? -8.807 -6.422 34.807 1.00 95.44 196 GLU A N 1
ATOM 1588 C CA . GLU A 1 196 ? -9.772 -5.454 35.361 1.00 95.44 196 GLU A CA 1
ATOM 1589 C C . GLU A 1 196 ? -11.137 -6.095 35.648 1.00 95.44 196 GLU A C 1
ATOM 1591 O O . GLU A 1 196 ? -11.659 -5.945 36.752 1.00 95.44 196 GLU A O 1
ATOM 1596 N N . ALA A 1 197 ? -11.685 -6.867 34.704 1.00 92.88 197 ALA A N 1
ATOM 1597 C CA . ALA A 1 197 ? -12.940 -7.588 34.911 1.00 92.88 197 ALA A CA 1
ATOM 1598 C C . ALA A 1 197 ? -12.825 -8.640 36.030 1.00 92.88 197 ALA A C 1
ATOM 1600 O O . ALA A 1 197 ? -13.765 -8.848 36.790 1.00 92.88 197 ALA A O 1
ATOM 1601 N N . GLU A 1 198 ? -11.670 -9.297 36.161 1.00 95.06 198 GLU A N 1
ATOM 1602 C CA . GLU A 1 198 ? -11.411 -10.278 37.219 1.00 95.06 198 GLU A CA 1
ATOM 1603 C C . GLU A 1 198 ? -11.359 -9.607 38.603 1.00 95.06 198 GLU A C 1
ATOM 1605 O O . GLU A 1 198 ? -11.929 -10.136 39.557 1.00 95.06 198 GLU A O 1
ATOM 1610 N N . GLN A 1 199 ? -10.786 -8.400 38.704 1.00 96.00 199 GLN A N 1
ATOM 1611 C CA . GLN A 1 199 ? -10.859 -7.595 39.928 1.00 96.00 199 GLN A CA 1
ATOM 1612 C C . GLN A 1 199 ? -12.290 -7.158 40.261 1.00 96.00 199 GLN A C 1
ATOM 1614 O O . GLN A 1 199 ? -12.678 -7.200 41.426 1.00 96.00 199 GLN A O 1
ATOM 1619 N N . GLU A 1 200 ? -13.083 -6.753 39.268 1.00 95.69 200 GLU A N 1
ATOM 1620 C CA . GLU A 1 200 ? -14.484 -6.365 39.478 1.00 95.69 200 GLU A CA 1
ATOM 1621 C C . GLU A 1 200 ? -15.352 -7.550 39.927 1.00 95.69 200 GLU A C 1
ATOM 1623 O O . GLU A 1 200 ? -16.182 -7.421 40.825 1.00 95.69 200 GLU A O 1
ATOM 1628 N N . VAL A 1 201 ? -15.122 -8.740 39.372 1.00 94.44 201 VAL A N 1
ATOM 1629 C CA . VAL A 1 201 ? -15.795 -9.958 39.841 1.00 94.44 201 VAL A CA 1
ATOM 1630 C C . VAL A 1 201 ? -15.426 -10.255 41.296 1.00 94.44 201 VAL A C 1
ATOM 1632 O O . VAL A 1 201 ? -16.313 -10.566 42.089 1.00 94.44 201 VAL A O 1
ATOM 1635 N N . GLU A 1 202 ? -14.155 -10.113 41.683 1.00 95.81 202 GLU A N 1
ATOM 1636 C CA . GLU A 1 202 ? -13.728 -10.337 43.070 1.00 95.81 202 GLU A CA 1
ATOM 1637 C C . GLU A 1 202 ? -14.386 -9.346 44.048 1.00 95.81 202 GLU A C 1
ATOM 1639 O O . GLU A 1 202 ? -14.800 -9.730 45.146 1.00 95.81 202 GLU A O 1
ATOM 1644 N N . THR A 1 203 ? -14.510 -8.069 43.671 1.00 95.75 203 THR A N 1
ATOM 1645 C CA . THR A 1 203 ? -15.153 -7.059 44.527 1.00 95.75 203 THR A CA 1
ATOM 1646 C C . THR A 1 203 ? -16.649 -7.308 44.671 1.00 95.75 203 THR A C 1
ATOM 1648 O O . THR A 1 203 ? -17.166 -7.255 45.791 1.00 95.75 203 THR A O 1
ATOM 1651 N N . LEU A 1 204 ? -17.339 -7.636 43.575 1.00 95.00 204 LEU A N 1
ATOM 1652 C CA . LEU A 1 204 ? -18.757 -7.988 43.604 1.00 95.00 204 LEU A CA 1
ATOM 1653 C C . LEU A 1 204 ? -19.002 -9.249 44.431 1.00 95.00 204 LEU A C 1
ATOM 1655 O O . LEU A 1 204 ? -19.947 -9.286 45.215 1.00 95.00 204 LEU A O 1
ATOM 1659 N N . GLN A 1 205 ? -18.127 -10.248 44.322 1.00 95.75 205 GLN A N 1
ATOM 1660 C CA . GLN A 1 205 ? -18.235 -11.479 45.096 1.00 95.75 205 GLN A CA 1
ATOM 1661 C C . GLN A 1 205 ? -18.120 -11.215 46.605 1.00 95.75 205 GLN A C 1
ATOM 1663 O O . GLN A 1 205 ? -18.958 -11.699 47.364 1.00 95.75 205 GLN A O 1
ATOM 1668 N N . LYS A 1 206 ? -17.173 -10.370 47.040 1.00 96.38 206 LYS A N 1
ATOM 1669 C CA . LYS A 1 206 ? -17.067 -9.942 48.451 1.00 96.38 206 LYS A CA 1
ATOM 1670 C C . LYS A 1 206 ? -18.299 -9.177 48.928 1.00 96.38 206 LYS A C 1
ATOM 1672 O O . LYS A 1 206 ? -18.737 -9.356 50.064 1.00 96.38 206 LYS A O 1
ATOM 1677 N N . HIS A 1 207 ? -18.860 -8.310 48.083 1.00 94.06 207 HIS A N 1
ATOM 1678 C CA . HIS A 1 207 ? -20.073 -7.574 48.439 1.00 94.06 207 HIS A CA 1
ATOM 1679 C C . HIS A 1 207 ? -21.270 -8.515 48.603 1.00 94.06 207 HIS A C 1
ATOM 1681 O O . HIS A 1 207 ? -22.053 -8.354 49.537 1.00 94.06 207 HIS A O 1
ATOM 1687 N N . LEU A 1 208 ? -21.378 -9.518 47.728 1.00 95.00 208 LEU A N 1
ATOM 1688 C CA . LEU A 1 208 ? -22.424 -10.530 47.797 1.00 95.00 208 LEU A CA 1
ATOM 1689 C C . LEU A 1 208 ? -22.316 -11.362 49.080 1.00 95.00 208 LEU A C 1
ATOM 1691 O O . LEU A 1 208 ? -23.319 -11.558 49.753 1.00 95.00 208 LEU A O 1
ATOM 1695 N N . GLU A 1 209 ? -21.103 -11.783 49.448 1.00 95.38 209 GLU A N 1
ATOM 1696 C CA . GLU A 1 209 ? -20.832 -12.524 50.687 1.00 95.38 209 GLU A CA 1
ATOM 1697 C C . GLU A 1 209 ? -21.198 -11.691 51.924 1.00 95.38 209 GLU A C 1
ATOM 1699 O O . GLU A 1 209 ? -21.947 -12.148 52.783 1.00 95.38 209 GLU A O 1
ATOM 1704 N N . THR A 1 210 ? -20.807 -10.412 51.945 1.00 95.56 210 THR A N 1
ATOM 1705 C CA . THR A 1 210 ? -21.186 -9.473 53.017 1.00 95.56 210 THR A CA 1
ATOM 1706 C C . THR A 1 210 ? -22.707 -9.325 53.132 1.00 95.56 210 THR A C 1
ATOM 1708 O O . THR A 1 210 ? -23.264 -9.317 54.228 1.00 95.56 210 THR A O 1
ATOM 1711 N N . LYS A 1 211 ? -23.402 -9.203 51.994 1.00 93.81 211 LYS A N 1
ATOM 1712 C CA . LYS A 1 211 ? -24.865 -9.094 51.962 1.00 93.81 211 LYS A CA 1
ATOM 1713 C C . LYS A 1 211 ? -25.539 -10.380 52.420 1.00 93.81 211 LYS A C 1
ATOM 1715 O O . LYS A 1 211 ? -26.557 -10.312 53.102 1.00 93.81 211 LYS A O 1
ATOM 1720 N N . GLN A 1 212 ? -24.968 -11.528 52.079 1.00 93.94 212 GLN A N 1
ATOM 1721 C CA . GLN A 1 212 ? -25.460 -12.820 52.526 1.00 93.94 212 GLN A CA 1
ATOM 1722 C C . GLN A 1 212 ? -25.346 -12.951 54.054 1.00 93.94 212 GLN A C 1
ATOM 1724 O O . GLN A 1 212 ? -26.348 -13.248 54.705 1.00 93.94 212 GLN A O 1
ATOM 1729 N N . GLU A 1 213 ? -24.197 -12.608 54.642 1.00 95.12 213 GLU A N 1
ATOM 1730 C CA . GLU A 1 213 ? -24.010 -12.577 56.102 1.00 95.12 213 GLU A CA 1
ATOM 1731 C C . GLU A 1 213 ? -24.984 -11.605 56.800 1.00 95.12 213 GLU A C 1
ATOM 1733 O O . GLU A 1 213 ? -25.590 -11.947 57.817 1.00 95.12 213 GLU A O 1
ATOM 1738 N N . GLU A 1 214 ? -25.199 -10.408 56.236 1.00 94.69 214 GLU A N 1
ATOM 1739 C CA . GLU A 1 214 ? -26.174 -9.432 56.748 1.00 94.69 214 GLU A CA 1
ATOM 1740 C C . GLU A 1 214 ? -27.601 -10.006 56.749 1.00 94.69 214 GLU A C 1
ATOM 1742 O O . GLU A 1 214 ? -28.339 -9.865 57.727 1.00 94.69 214 GLU A O 1
ATOM 1747 N N . THR A 1 215 ? -27.999 -10.694 55.673 1.00 89.69 215 THR A N 1
ATOM 1748 C CA . THR A 1 215 ? -29.322 -11.328 55.608 1.00 89.69 215 THR A CA 1
ATOM 1749 C C . THR A 1 215 ? -29.477 -12.476 56.600 1.00 89.69 215 THR A C 1
ATOM 1751 O O . THR A 1 215 ? -30.542 -12.596 57.203 1.00 89.69 215 THR A O 1
ATOM 1754 N N . GLU A 1 216 ? -28.434 -13.279 56.829 1.00 94.88 216 GLU A N 1
ATOM 1755 C CA . GLU A 1 216 ? -28.458 -14.349 57.833 1.00 94.88 216 GLU A CA 1
ATOM 1756 C C . GLU A 1 216 ? -28.625 -13.791 59.253 1.00 94.88 216 GLU A C 1
ATOM 1758 O O . GLU A 1 216 ? -29.417 -14.321 60.038 1.00 94.88 216 GLU A O 1
ATOM 1763 N N . LEU A 1 217 ? -27.950 -12.680 59.573 1.00 94.75 217 LEU A N 1
ATOM 1764 C CA . LEU A 1 217 ? -28.125 -11.982 60.850 1.00 94.75 217 LEU A CA 1
ATOM 1765 C C . LEU A 1 217 ? -29.555 -11.456 61.022 1.00 94.75 217 LEU A C 1
ATOM 1767 O O . LEU A 1 217 ? -30.158 -11.665 62.076 1.00 94.75 217 LEU A O 1
ATOM 1771 N N . ASN A 1 218 ? -30.119 -10.839 59.982 1.00 93.50 218 ASN A N 1
ATOM 1772 C CA . ASN A 1 218 ? -31.490 -10.327 60.016 1.00 93.50 218 ASN A CA 1
ATOM 1773 C C . ASN A 1 218 ? -32.527 -11.449 60.177 1.00 93.50 218 ASN A C 1
ATOM 1775 O O . ASN A 1 218 ? -33.492 -11.284 60.923 1.00 93.50 218 ASN A O 1
ATOM 1779 N N . ILE A 1 219 ? -32.335 -12.598 59.515 1.00 94.69 219 ILE A N 1
ATOM 1780 C CA . ILE A 1 219 ? -33.203 -13.776 59.686 1.00 94.69 219 ILE A CA 1
ATOM 1781 C C . ILE A 1 219 ? -33.173 -14.240 61.143 1.00 94.69 219 ILE A C 1
ATOM 1783 O O . ILE A 1 219 ? -34.230 -14.439 61.741 1.00 94.69 219 ILE A O 1
ATOM 1787 N N . LYS A 1 220 ? -31.978 -14.353 61.733 1.00 95.06 220 LYS A N 1
ATOM 1788 C CA . LYS A 1 220 ? -31.814 -14.781 63.124 1.00 95.06 220 LYS A CA 1
ATOM 1789 C C . LYS A 1 220 ? -32.487 -13.822 64.111 1.00 95.06 220 LYS A C 1
ATOM 1791 O O . LYS A 1 220 ? -33.186 -14.271 65.014 1.00 95.06 220 LYS A O 1
ATOM 1796 N N . GLU A 1 221 ? -32.350 -12.510 63.905 1.00 94.94 221 GLU A N 1
ATOM 1797 C CA . GLU A 1 221 ? -33.053 -11.510 64.721 1.00 94.94 221 GLU A CA 1
ATOM 1798 C C . GLU A 1 221 ? -34.581 -11.647 64.597 1.00 94.94 221 GLU A C 1
ATOM 1800 O O . GLU A 1 221 ? -35.314 -11.529 65.583 1.00 94.94 221 GLU A O 1
ATOM 1805 N N . PHE A 1 222 ? -35.084 -11.923 63.391 1.00 91.31 222 PHE A N 1
ATOM 1806 C CA . PHE A 1 222 ? -36.515 -12.111 63.157 1.00 91.31 222 PHE A CA 1
ATOM 1807 C C . PHE A 1 222 ? -37.054 -13.371 63.850 1.00 91.31 222 PHE A C 1
ATOM 1809 O O . PHE A 1 222 ? -38.159 -13.349 64.396 1.00 91.31 222 PHE A O 1
ATOM 1816 N N . GLU A 1 223 ? -36.280 -14.459 63.864 1.00 93.81 223 GLU A N 1
ATOM 1817 C CA . GLU A 1 223 ? -36.615 -15.686 64.593 1.00 93.81 223 GLU A CA 1
ATOM 1818 C C . GLU A 1 223 ? -36.665 -15.461 66.110 1.00 93.81 223 GLU A C 1
ATOM 1820 O O . GLU A 1 223 ? -37.631 -15.888 66.751 1.00 93.81 223 GLU A O 1
ATOM 1825 N N . ASP A 1 224 ? -35.698 -14.727 66.671 1.00 94.94 224 ASP A N 1
ATOM 1826 C CA . ASP A 1 224 ? -35.678 -14.369 68.094 1.00 94.94 224 ASP A CA 1
ATOM 1827 C C . ASP A 1 224 ? -36.918 -13.539 68.474 1.00 94.94 224 ASP A C 1
ATOM 1829 O O . ASP A 1 224 ? -37.635 -13.872 69.426 1.00 94.94 224 ASP A O 1
ATOM 1833 N N . ARG A 1 225 ? -37.248 -12.510 67.677 1.00 95.00 225 ARG A N 1
ATOM 1834 C CA . ARG A 1 225 ? -38.467 -11.700 67.869 1.00 95.00 225 ARG A CA 1
ATOM 1835 C C . ARG A 1 225 ? -39.739 -12.537 67.743 1.00 95.00 225 ARG A C 1
ATOM 1837 O O . ARG A 1 225 ? -40.684 -12.349 68.508 1.00 95.00 225 ARG A O 1
ATOM 1844 N N . ARG A 1 226 ? -39.783 -13.483 66.801 1.00 94.12 226 ARG A N 1
ATOM 1845 C CA . ARG A 1 226 ? -40.926 -14.392 66.635 1.00 94.12 226 ARG A CA 1
ATOM 1846 C C . ARG A 1 226 ? -41.123 -15.274 67.868 1.00 94.12 226 ARG A C 1
ATOM 1848 O O . ARG A 1 226 ? -42.261 -15.454 68.297 1.00 94.12 226 ARG A O 1
ATOM 1855 N N . ALA A 1 227 ? -40.045 -15.797 68.452 1.00 94.94 227 ALA A N 1
ATOM 1856 C CA . ALA A 1 227 ? -40.113 -16.591 69.678 1.00 94.94 227 ALA A CA 1
ATOM 1857 C C . ALA A 1 227 ? -40.615 -15.768 70.879 1.00 94.94 227 ALA A C 1
ATOM 1859 O O . ALA A 1 227 ? -41.366 -16.278 71.712 1.00 94.94 227 ALA A O 1
ATOM 1860 N N . GLU A 1 228 ? -40.244 -14.489 70.959 1.00 95.06 228 GLU A N 1
ATOM 1861 C CA . GLU A 1 228 ? -40.749 -13.569 71.983 1.00 95.06 228 GLU A CA 1
ATOM 1862 C C . GLU A 1 228 ? -42.253 -13.298 71.823 1.00 95.06 228 GLU A C 1
ATOM 1864 O O . GLU A 1 228 ? -43.007 -13.421 72.791 1.00 95.06 228 GLU A O 1
ATOM 1869 N N . VAL A 1 229 ? -42.716 -13.037 70.595 1.00 92.44 229 VAL A N 1
ATOM 1870 C CA . VAL A 1 229 ? -44.151 -12.895 70.288 1.00 92.44 229 VAL A CA 1
ATOM 1871 C C . VAL A 1 229 ? -44.922 -14.170 70.644 1.00 92.44 229 VAL A C 1
ATOM 1873 O O . VAL A 1 229 ? -45.986 -14.077 71.251 1.00 92.44 229 VAL A O 1
ATOM 1876 N N . GLN A 1 230 ? -44.375 -15.353 70.346 1.00 94.31 230 GLN A N 1
ATOM 1877 C CA . GLN A 1 230 ? -44.992 -16.639 70.690 1.00 94.31 230 GLN A CA 1
ATOM 1878 C C . GLN A 1 230 ? -45.221 -16.768 72.207 1.00 94.31 230 GLN A C 1
ATOM 1880 O O . GLN A 1 230 ? -46.324 -17.100 72.638 1.00 94.31 230 GLN A O 1
ATOM 1885 N N . LYS A 1 231 ? -44.210 -16.436 73.026 1.00 94.19 231 LYS A N 1
ATOM 1886 C CA . LYS A 1 231 ? -44.330 -16.447 74.496 1.00 94.19 231 LYS A CA 1
ATOM 1887 C C . LYS A 1 231 ? -45.383 -15.465 75.002 1.00 94.19 231 LYS A C 1
ATOM 1889 O O . LYS A 1 231 ? -46.153 -15.796 75.902 1.00 94.19 231 LYS A O 1
ATOM 1894 N N . LEU A 1 232 ? -45.416 -14.254 74.446 1.00 93.81 232 LEU A N 1
ATOM 1895 C CA . LEU A 1 232 ? -46.427 -13.259 74.809 1.00 93.81 232 LEU A CA 1
ATOM 1896 C C . LEU A 1 232 ? -47.835 -13.745 74.451 1.00 93.81 232 LEU A C 1
ATOM 1898 O O . LEU A 1 232 ? -48.766 -13.558 75.231 1.00 93.81 232 LEU A O 1
ATOM 1902 N N . GLN A 1 233 ? -47.987 -14.412 73.311 1.00 91.44 233 GLN A N 1
ATOM 1903 C CA . GLN A 1 233 ? -49.266 -14.945 72.858 1.00 91.44 233 GLN A CA 1
ATOM 1904 C C . GLN A 1 233 ? -49.781 -16.072 73.766 1.00 91.44 233 GLN A C 1
ATOM 1906 O O . GLN A 1 233 ? -50.960 -16.074 74.111 1.00 91.44 233 GLN A O 1
ATOM 1911 N N . GLU A 1 234 ? -48.906 -16.968 74.232 1.00 94.12 234 GLU A N 1
ATOM 1912 C CA . GLU A 1 234 ? -49.249 -17.982 75.243 1.00 94.12 234 GLU A CA 1
ATOM 1913 C C . GLU A 1 234 ? -49.699 -17.343 76.569 1.00 94.12 234 GLU A C 1
ATOM 1915 O O . GLU A 1 234 ? -50.684 -17.777 77.169 1.00 94.12 234 GLU A O 1
ATOM 1920 N N . ALA A 1 235 ? -49.024 -16.277 77.013 1.00 92.44 235 ALA A N 1
ATOM 1921 C CA . ALA A 1 235 ? -49.404 -15.552 78.226 1.00 92.44 235 ALA A CA 1
ATOM 1922 C C . ALA A 1 235 ? -50.784 -14.884 78.096 1.00 92.44 235 ALA A C 1
ATOM 1924 O O . ALA A 1 235 ? -51.594 -14.957 79.022 1.00 92.44 235 ALA A O 1
ATOM 1925 N N . VAL A 1 236 ? -51.069 -14.266 76.943 1.00 92.88 236 VAL A N 1
ATOM 1926 C CA . VAL A 1 236 ? -52.390 -13.690 76.644 1.00 92.88 236 VAL A CA 1
ATOM 1927 C C . VAL A 1 236 ? -53.466 -14.773 76.646 1.00 92.88 236 VAL A C 1
ATOM 1929 O O . VAL A 1 236 ? -54.467 -14.606 77.335 1.00 92.88 236 VAL A O 1
ATOM 1932 N N . GLN A 1 237 ? -53.240 -15.907 75.977 1.00 92.19 237 GLN A N 1
ATOM 1933 C CA . GLN A 1 237 ? -54.189 -17.028 75.972 1.00 92.19 237 GLN A CA 1
ATOM 1934 C C . GLN A 1 237 ? -54.447 -17.584 77.380 1.00 92.19 237 GLN A C 1
ATOM 1936 O O . GLN A 1 237 ? -55.587 -17.884 77.730 1.00 92.19 237 GLN A O 1
ATOM 1941 N N . GLY A 1 238 ? -53.413 -17.687 78.221 1.00 92.31 238 GLY A N 1
ATOM 1942 C CA . GLY A 1 238 ? -53.568 -18.099 79.619 1.00 92.31 238 GLY A CA 1
ATOM 1943 C C . GLY A 1 238 ? -54.417 -17.120 80.439 1.00 92.31 238 GLY A C 1
ATOM 1944 O O . GLY A 1 238 ? -55.263 -17.536 81.239 1.00 92.31 238 GLY A O 1
ATOM 1945 N N . MET A 1 239 ? -54.236 -15.815 80.216 1.00 91.56 239 MET A N 1
ATOM 1946 C CA . MET A 1 239 ? -55.073 -14.780 80.829 1.00 91.56 239 MET A CA 1
ATOM 1947 C C . MET A 1 239 ? -56.512 -14.817 80.302 1.00 91.56 239 MET A C 1
ATOM 1949 O O . MET A 1 239 ? -57.441 -14.723 81.101 1.00 91.56 239 MET A O 1
ATOM 1953 N N . GLU A 1 240 ? -56.718 -15.012 78.999 1.00 87.19 240 GLU A N 1
ATOM 1954 C CA . GLU A 1 240 ? -58.050 -15.176 78.404 1.00 87.19 240 GLU A CA 1
ATOM 1955 C C . GLU A 1 240 ? -58.780 -16.395 78.974 1.00 87.19 240 GLU A C 1
ATOM 1957 O O . GLU A 1 240 ? -59.935 -16.274 79.372 1.00 87.19 240 GLU A O 1
ATOM 1962 N N . ALA A 1 241 ? -58.114 -17.545 79.101 1.00 88.50 241 ALA A N 1
ATOM 1963 C CA . ALA A 1 241 ? -58.696 -18.735 79.725 1.00 88.50 241 ALA A CA 1
ATOM 1964 C C . ALA A 1 241 ? -59.075 -18.486 81.198 1.00 88.50 241 ALA A C 1
ATOM 1966 O O . ALA A 1 241 ? -60.123 -18.936 81.673 1.00 88.50 241 ALA A O 1
ATOM 1967 N N . SER A 1 242 ? -58.249 -17.720 81.918 1.00 89.94 242 SER A N 1
ATOM 1968 C CA . SER A 1 242 ? -58.538 -17.308 83.298 1.00 89.94 242 SER A CA 1
ATOM 1969 C C . SER A 1 242 ? -59.764 -16.389 83.368 1.00 89.94 242 SER A C 1
ATOM 1971 O O . SER A 1 242 ? -60.632 -16.581 84.220 1.00 89.94 242 SER A O 1
ATOM 1973 N N . LEU A 1 243 ? -59.878 -15.426 82.445 1.00 88.00 243 LEU A N 1
ATOM 1974 C CA . LEU A 1 243 ? -61.046 -14.550 82.319 1.00 88.00 243 LEU A CA 1
ATOM 1975 C C . LEU A 1 243 ? -62.312 -15.327 81.937 1.00 88.00 243 LEU A C 1
ATOM 1977 O O . LEU A 1 243 ? -63.357 -15.089 82.536 1.00 88.00 243 LEU A O 1
ATOM 1981 N N . GLN A 1 244 ? -62.227 -16.281 81.006 1.00 85.31 244 GLN A N 1
ATOM 1982 C CA . GLN A 1 244 ? -63.348 -17.147 80.619 1.00 85.31 244 GLN A CA 1
ATOM 1983 C C . GLN A 1 244 ? -63.837 -18.011 81.788 1.00 85.31 244 GLN A C 1
ATOM 1985 O O . GLN A 1 244 ? -65.043 -18.153 81.976 1.00 85.31 244 GLN A O 1
ATOM 1990 N N . THR A 1 245 ? -62.925 -18.534 82.613 1.00 83.81 245 THR A N 1
ATOM 1991 C CA . THR A 1 245 ? -63.279 -19.288 83.829 1.00 83.81 245 THR A CA 1
ATOM 1992 C C . THR A 1 245 ? -64.019 -18.398 84.832 1.00 83.81 245 THR A C 1
ATOM 1994 O O . THR A 1 245 ? -65.084 -18.767 85.320 1.00 83.81 245 THR A O 1
ATOM 1997 N N . LEU A 1 246 ? -63.513 -17.184 85.083 1.00 84.75 246 LEU A N 1
ATOM 1998 C CA . LEU A 1 246 ? -64.165 -16.214 85.971 1.00 84.75 246 LEU A CA 1
ATOM 1999 C C . LEU A 1 246 ? -65.538 -15.765 85.454 1.00 84.75 246 LEU A C 1
ATOM 2001 O O . LEU A 1 246 ? -66.464 -15.600 86.248 1.00 84.75 246 LEU A O 1
ATOM 2005 N N . MET A 1 247 ? -65.679 -15.575 84.140 1.00 76.00 247 MET A N 1
ATOM 2006 C CA . MET A 1 247 ? -66.966 -15.312 83.496 1.00 76.00 247 MET A CA 1
ATOM 2007 C C . MET A 1 247 ? -67.934 -16.483 83.680 1.00 76.00 247 MET A C 1
ATOM 2009 O O . MET A 1 247 ? -69.068 -16.250 84.082 1.00 76.00 247 MET A O 1
ATOM 2013 N N . GLY A 1 248 ? -67.489 -17.727 83.477 1.00 76.69 248 GLY A N 1
ATOM 2014 C CA . GLY A 1 248 ? -68.303 -18.924 83.712 1.00 76.69 248 GLY A CA 1
ATOM 2015 C C . GLY A 1 248 ? -68.744 -19.075 85.173 1.00 76.69 248 GLY A C 1
ATOM 2016 O O . GLY A 1 248 ? -69.885 -19.454 85.440 1.00 76.69 248 GLY A O 1
ATOM 2017 N N . ASP A 1 249 ? -67.893 -18.699 86.130 1.00 74.75 249 ASP A N 1
ATOM 2018 C CA . ASP A 1 249 ? -68.228 -18.645 87.561 1.00 74.75 249 ASP A CA 1
ATOM 2019 C C . ASP A 1 249 ? -69.198 -17.500 87.911 1.00 74.75 249 ASP A C 1
ATOM 2021 O O . ASP A 1 249 ? -69.914 -17.564 88.919 1.00 74.75 249 ASP A O 1
ATOM 2025 N N . LEU A 1 250 ? -69.209 -16.421 87.123 1.00 66.12 250 LEU A N 1
ATOM 2026 C CA . LEU A 1 250 ? -70.189 -15.337 87.232 1.00 66.12 250 LEU A CA 1
ATOM 2027 C C . LEU A 1 250 ? -71.533 -15.738 86.611 1.00 66.12 250 LEU A C 1
ATOM 2029 O O . LEU A 1 250 ? -72.570 -15.495 87.218 1.00 66.12 250 LEU A O 1
ATOM 2033 N N . GLU A 1 251 ? -71.522 -16.393 85.452 1.00 63.41 251 GLU A N 1
ATOM 2034 C CA . GLU A 1 251 ? -72.717 -16.903 84.770 1.00 63.41 251 GLU A CA 1
ATOM 2035 C C . GLU A 1 251 ? -73.371 -18.049 85.552 1.00 63.41 251 GLU A C 1
ATOM 2037 O O . GLU A 1 251 ? -74.593 -18.088 85.683 1.00 63.41 251 GLU A O 1
ATOM 2042 N N . SER A 1 252 ? -72.574 -18.916 86.184 1.00 58.69 252 SER A N 1
ATOM 2043 C CA . SER A 1 252 ? -73.062 -19.954 87.104 1.00 58.69 252 SER A CA 1
ATOM 2044 C C . SER A 1 252 ? -73.665 -19.363 88.385 1.00 58.69 252 SER A C 1
ATOM 2046 O O . SER A 1 252 ? -74.591 -19.938 88.953 1.00 58.69 252 SER A O 1
ATOM 2048 N N . ARG A 1 253 ? -73.194 -18.182 88.819 1.00 56.84 253 ARG A N 1
ATOM 2049 C CA . ARG A 1 253 ? -73.832 -17.373 89.877 1.00 56.84 253 ARG A CA 1
ATOM 2050 C C . ARG A 1 253 ? -75.061 -16.600 89.395 1.00 56.84 253 ARG A C 1
ATOM 2052 O O . ARG A 1 253 ? -75.827 -16.135 90.230 1.00 56.84 253 ARG A O 1
ATOM 2059 N N . ASN A 1 254 ? -75.264 -16.484 88.085 1.00 45.84 254 ASN A N 1
ATOM 2060 C CA . ASN A 1 254 ? -76.369 -15.755 87.467 1.00 45.84 254 ASN A CA 1
ATOM 2061 C C . ASN A 1 254 ? -77.519 -16.671 86.997 1.00 45.84 254 ASN A C 1
ATOM 2063 O O . ASN A 1 254 ? -78.422 -16.223 86.294 1.00 45.84 254 ASN A O 1
ATOM 2067 N N . MET A 1 255 ? -77.572 -17.928 87.456 1.00 45.62 255 MET A N 1
ATOM 2068 C CA . MET A 1 255 ? -78.789 -18.760 87.437 1.00 45.62 255 MET A CA 1
ATOM 2069 C C . MET A 1 255 ? -79.803 -18.310 88.505 1.00 45.62 255 MET A C 1
ATOM 2071 O O . MET A 1 255 ? -80.373 -19.118 89.230 1.00 45.62 255 MET A O 1
ATOM 2075 N N . GLU A 1 256 ? -80.029 -17.000 88.595 1.00 41.97 256 GLU A N 1
ATOM 2076 C CA . GLU A 1 256 ? -81.131 -16.405 89.346 1.00 41.97 256 GLU A CA 1
ATOM 2077 C C . GLU A 1 256 ? -81.490 -15.011 88.798 1.00 41.97 256 GLU A C 1
ATOM 2079 O O . GLU A 1 256 ? -81.685 -14.069 89.551 1.00 41.97 256 GLU A O 1
ATOM 2084 N N . SER A 1 257 ? -81.575 -14.830 87.473 1.00 37.03 257 SER A N 1
ATOM 2085 C CA . SER A 1 257 ? -82.577 -13.930 86.866 1.00 37.03 257 SER A CA 1
ATOM 2086 C C . SER A 1 257 ? -82.586 -13.982 85.333 1.00 37.03 257 SER A C 1
ATOM 2088 O O . SER A 1 257 ? -81.603 -14.277 84.665 1.00 37.03 257 SER A O 1
ATOM 2090 N N . GLN A 1 258 ? -83.780 -13.746 84.799 1.00 33.56 258 GLN A N 1
ATOM 2091 C CA . GLN A 1 258 ? -84.231 -13.912 83.421 1.00 33.56 258 GLN A CA 1
ATOM 2092 C C . GLN A 1 258 ? -83.659 -12.917 82.388 1.00 33.56 258 GLN A C 1
ATOM 2094 O O . GLN A 1 258 ? -83.622 -11.718 82.629 1.00 33.56 258 GLN A O 1
ATOM 2099 N N . ALA A 1 259 ? -83.515 -13.461 81.170 1.00 32.78 259 ALA A N 1
ATOM 2100 C CA . ALA A 1 259 ? -83.981 -12.939 79.872 1.00 32.78 259 ALA A CA 1
ATOM 2101 C C . ALA A 1 259 ? -83.143 -11.936 79.044 1.00 32.78 259 ALA A C 1
ATOM 2103 O O . ALA A 1 259 ? -82.764 -10.864 79.494 1.00 32.78 259 ALA A O 1
ATOM 2104 N N . GLY A 1 260 ? -83.066 -12.272 77.741 1.00 31.17 260 GLY A N 1
ATOM 2105 C CA . GLY A 1 260 ? -82.744 -11.404 76.594 1.00 31.17 260 GLY A CA 1
ATOM 2106 C C . GLY A 1 260 ? -81.249 -11.390 76.278 1.00 31.17 260 GLY A C 1
ATOM 2107 O O . GLY A 1 260 ? -80.470 -10.913 77.079 1.00 31.17 260 GLY A O 1
ATOM 2108 N N . GLY A 1 261 ? -80.734 -11.941 75.181 1.00 35.12 261 GLY A N 1
ATOM 2109 C CA . GLY A 1 261 ? -81.165 -11.852 73.782 1.00 35.12 261 GLY A CA 1
ATOM 2110 C C . GLY A 1 261 ? -79.946 -11.325 72.991 1.00 35.12 261 GLY A C 1
ATOM 2111 O O . GLY A 1 261 ? -79.350 -10.350 73.442 1.00 35.12 261 GLY A O 1
ATOM 2112 N N . PRO A 1 262 ? -79.499 -11.961 71.891 1.00 38.66 262 PRO A N 1
ATOM 2113 C CA . PRO A 1 262 ? -78.147 -11.760 71.366 1.00 38.66 262 PRO A CA 1
ATOM 2114 C C . PRO A 1 262 ? -78.092 -10.624 70.338 1.00 38.66 262 PRO A C 1
ATOM 2116 O O . PRO A 1 262 ? -78.945 -10.558 69.451 1.00 38.66 262 PRO A O 1
ATOM 2119 N N . MET A 1 263 ? -77.068 -9.768 70.397 1.00 29.17 263 MET A N 1
ATOM 2120 C CA . MET A 1 263 ? -76.747 -8.869 69.286 1.00 29.17 263 MET A CA 1
ATOM 2121 C C . MET A 1 263 ? -75.273 -8.443 69.300 1.00 29.17 263 MET A C 1
ATOM 2123 O O . MET A 1 263 ? -74.906 -7.507 69.994 1.00 29.17 263 MET A O 1
ATOM 2127 N N . GLU A 1 264 ? -74.454 -9.131 68.508 1.00 34.88 264 GLU A N 1
ATOM 2128 C CA . GLU A 1 264 ? -73.365 -8.578 67.680 1.00 34.88 264 GLU A CA 1
ATOM 2129 C C . GLU A 1 264 ? -72.845 -9.712 66.766 1.00 34.88 264 GLU A C 1
ATOM 2131 O O . GLU A 1 264 ? -72.968 -10.873 67.168 1.00 34.88 264 GLU A O 1
ATOM 2136 N N . PRO A 1 265 ? -72.344 -9.455 65.532 1.00 35.12 265 PRO A N 1
ATOM 2137 C CA . PRO A 1 265 ? -71.252 -8.501 65.290 1.00 35.12 265 PRO A CA 1
ATOM 2138 C C . PRO A 1 265 ? -71.352 -7.692 63.978 1.00 35.12 265 PRO A C 1
ATOM 2140 O O . PRO A 1 265 ? -71.873 -8.166 62.969 1.00 35.12 265 PRO A O 1
ATOM 2143 N N . LEU A 1 266 ? -70.751 -6.499 63.931 1.00 28.80 266 LEU A N 1
ATOM 2144 C CA . LEU A 1 266 ? -70.378 -5.891 62.649 1.00 28.80 266 LEU A CA 1
ATOM 2145 C C . LEU A 1 266 ? -69.169 -4.961 62.781 1.00 28.80 266 LEU A C 1
ATOM 2147 O O . LEU A 1 266 ? -69.334 -3.752 62.858 1.00 28.80 266 LEU A O 1
ATOM 2151 N N . LEU A 1 267 ? -67.958 -5.515 62.702 1.00 29.59 267 LEU A N 1
ATOM 2152 C CA . LEU A 1 267 ? -66.789 -4.789 62.200 1.00 29.59 267 LEU A CA 1
ATOM 2153 C C . LEU A 1 267 ? -65.872 -5.752 61.439 1.00 29.59 267 LEU A C 1
ATOM 2155 O O . LEU A 1 267 ? -65.108 -6.525 62.010 1.00 29.59 267 LEU A O 1
ATOM 2159 N N . THR A 1 268 ? -65.960 -5.689 60.116 1.00 31.27 268 THR A N 1
ATOM 2160 C CA . THR A 1 268 ? -64.925 -6.150 59.189 1.00 31.27 268 THR A CA 1
ATOM 2161 C C . THR A 1 268 ? -63.833 -5.089 59.066 1.00 31.27 268 THR A C 1
ATOM 2163 O O . THR A 1 268 ? -64.157 -3.913 58.897 1.00 31.27 268 THR A O 1
ATOM 2166 N N . PRO A 1 269 ? -62.565 -5.502 58.958 1.00 29.58 269 PRO A N 1
ATOM 2167 C CA . PRO A 1 269 ? -61.665 -4.872 58.007 1.00 29.58 269 PRO A CA 1
ATOM 2168 C C . PRO A 1 269 ? -61.096 -5.954 57.086 1.00 29.58 269 PRO A C 1
ATOM 2170 O O . PRO A 1 269 ? -60.124 -6.626 57.419 1.00 29.58 269 PRO A O 1
ATOM 2173 N N . GLN A 1 270 ? -61.720 -6.136 55.920 1.00 29.66 270 GLN A N 1
ATOM 2174 C CA . GLN A 1 270 ? -61.049 -6.776 54.793 1.00 29.66 270 GLN A CA 1
ATOM 2175 C C . GLN A 1 270 ? -60.432 -5.689 53.916 1.00 29.66 270 GLN A C 1
ATOM 2177 O O . GLN A 1 270 ? -61.109 -4.905 53.261 1.00 29.66 270 GLN A O 1
ATOM 2182 N N . THR A 1 271 ? -59.117 -5.606 54.047 1.00 29.94 271 THR A N 1
ATOM 2183 C CA . THR A 1 271 ? -58.109 -5.597 52.989 1.00 29.94 271 THR A CA 1
ATOM 2184 C C . THR A 1 271 ? -58.580 -5.430 51.530 1.00 29.94 271 THR A C 1
ATOM 2186 O O . THR A 1 271 ? -59.418 -6.177 51.036 1.00 29.94 271 THR A O 1
ATOM 2189 N N . GLN A 1 272 ? -57.816 -4.582 50.831 1.00 30.92 272 GLN A N 1
ATOM 2190 C CA . GLN A 1 272 ? -57.535 -4.557 49.386 1.00 30.92 272 GLN A CA 1
ATOM 2191 C C . GLN A 1 272 ? -58.504 -3.779 48.489 1.00 30.92 272 GLN A C 1
ATOM 2193 O O . GLN A 1 272 ? -59.354 -4.314 47.787 1.00 30.92 272 GLN A O 1
ATOM 2198 N N . THR A 1 273 ? -58.202 -2.487 48.380 1.00 30.72 273 THR A N 1
ATOM 2199 C CA . THR A 1 273 ? -58.091 -1.834 47.075 1.00 30.72 273 THR A CA 1
ATOM 2200 C C . THR A 1 273 ? -57.140 -2.644 46.181 1.00 30.72 273 THR A C 1
ATOM 2202 O O . THR A 1 273 ? -55.961 -2.785 46.494 1.00 30.72 273 THR A O 1
ATOM 2205 N N . SER A 1 274 ? -57.638 -3.183 45.073 1.00 33.16 274 SER A N 1
ATOM 2206 C CA . SER A 1 274 ? -56.830 -3.456 43.878 1.00 33.16 274 SER A CA 1
ATOM 2207 C C . SER A 1 274 ? -57.360 -2.529 42.799 1.00 33.16 274 SER A C 1
ATOM 2209 O O . SER A 1 274 ? -58.162 -2.910 41.951 1.00 33.16 274 SER A O 1
ATOM 2211 N N . ASP A 1 275 ? -56.981 -1.266 42.948 1.00 33.38 275 ASP A N 1
ATOM 2212 C CA . ASP A 1 275 ? -57.091 -0.276 41.898 1.00 33.38 275 ASP A CA 1
ATOM 2213 C C . ASP A 1 275 ? -56.008 -0.625 40.876 1.00 33.38 275 ASP A C 1
ATOM 2215 O O . ASP A 1 275 ? -54.820 -0.662 41.200 1.00 33.38 275 ASP A O 1
ATOM 2219 N N . SER A 1 276 ? -56.407 -0.956 39.651 1.00 41.38 276 SER A N 1
ATOM 2220 C CA . SER A 1 276 ? -55.497 -0.967 38.511 1.00 41.38 276 SER A CA 1
ATOM 2221 C C . SER A 1 276 ? -55.196 0.486 38.146 1.00 41.38 276 SER A C 1
ATOM 2223 O O . SER A 1 276 ? -55.668 0.995 37.128 1.00 41.38 276 SER A O 1
ATOM 2225 N N . GLY A 1 277 ? -54.449 1.159 39.017 1.00 33.44 277 GLY A N 1
ATOM 2226 C CA . GLY A 1 277 ? -53.815 2.427 38.726 1.00 33.44 277 GLY A CA 1
ATOM 2227 C C . GLY A 1 277 ? -52.628 2.146 37.820 1.00 33.44 277 GLY A C 1
ATOM 2228 O O . GLY A 1 277 ? -51.650 1.531 38.230 1.00 33.44 277 GLY A O 1
ATOM 2229 N N . PHE A 1 278 ? -52.708 2.570 36.562 1.00 44.03 278 PHE A N 1
ATOM 2230 C CA . PHE A 1 278 ? -51.484 2.967 35.881 1.00 44.03 278 PHE A CA 1
ATOM 2231 C C . PHE A 1 278 ? -50.913 4.108 36.723 1.00 44.03 278 PHE A C 1
ATOM 2233 O O . PHE A 1 278 ? -51.562 5.147 36.818 1.00 44.03 278 PHE A O 1
ATOM 2240 N N . ASP A 1 279 ? -49.773 3.900 37.380 1.00 46.38 279 ASP A N 1
ATOM 2241 C CA . ASP A 1 279 ? -49.128 4.937 38.184 1.00 46.38 279 ASP A CA 1
ATOM 2242 C C . ASP A 1 279 ? -48.799 6.141 37.291 1.00 46.38 279 ASP A C 1
ATOM 2244 O O . ASP A 1 279 ? -47.882 6.122 36.466 1.00 46.38 279 ASP A O 1
ATOM 2248 N N . ILE A 1 280 ? -49.601 7.194 37.440 1.00 53.47 280 ILE A N 1
ATOM 2249 C CA . ILE A 1 280 ? -49.379 8.532 36.893 1.00 53.47 280 ILE A CA 1
ATOM 2250 C C . ILE A 1 280 ? -48.646 9.303 38.004 1.00 53.47 280 ILE A C 1
ATOM 2252 O O . ILE A 1 280 ? -49.167 10.264 38.561 1.00 53.47 280 ILE A O 1
ATOM 2256 N N . GLU A 1 281 ? -47.447 8.842 38.369 1.00 74.50 281 GLU A N 1
ATOM 2257 C CA . GLU A 1 281 ? -46.562 9.528 39.318 1.00 74.50 281 GLU A CA 1
ATOM 2258 C C . GLU A 1 281 ? -45.402 10.223 38.588 1.00 74.50 281 GLU A C 1
ATOM 2260 O O . GLU A 1 281 ? -44.910 9.746 37.560 1.00 74.50 281 GLU A O 1
ATOM 2265 N N . ASP A 1 282 ? -44.972 11.377 39.110 1.00 82.75 282 ASP A N 1
ATOM 2266 C CA . ASP A 1 282 ? -43.842 12.137 38.571 1.00 82.75 282 ASP A CA 1
ATOM 2267 C C . ASP A 1 282 ? -42.550 11.316 38.689 1.00 82.75 282 ASP A C 1
ATOM 2269 O O . ASP A 1 282 ? -42.190 10.827 39.762 1.00 82.75 282 ASP A O 1
ATOM 2273 N N . LYS A 1 283 ? -41.807 11.184 37.586 1.00 83.00 283 LYS A N 1
ATOM 2274 C CA . LYS A 1 283 ? -40.631 10.311 37.516 1.00 83.00 283 LYS A CA 1
ATOM 2275 C C . LYS A 1 283 ? -39.339 11.117 37.469 1.00 83.00 283 LYS A C 1
ATOM 2277 O O . LYS A 1 283 ? -39.083 11.859 36.521 1.00 83.00 283 LYS A O 1
ATOM 2282 N N . GLN A 1 284 ? -38.473 10.936 38.466 1.00 85.62 284 GLN A N 1
ATOM 2283 C CA . GLN A 1 284 ? -37.140 11.540 38.472 1.00 85.62 284 GLN A CA 1
ATOM 2284 C C . GLN A 1 284 ? -36.183 10.743 37.574 1.00 85.62 284 GLN A C 1
ATOM 2286 O O . GLN A 1 284 ? -35.787 9.628 37.902 1.00 85.62 284 GLN A O 1
ATOM 2291 N N . LEU A 1 285 ? -35.787 11.339 36.448 1.00 86.88 285 LEU A N 1
ATOM 2292 C CA . LEU A 1 285 ? -34.893 10.732 35.454 1.00 86.88 285 LEU A CA 1
ATOM 2293 C C . LEU A 1 285 ? -33.465 11.287 35.516 1.00 86.88 285 LEU A C 1
ATOM 2295 O O . LEU A 1 285 ? -32.638 10.951 34.680 1.00 86.88 285 LEU A O 1
ATOM 2299 N N . GLY A 1 286 ? -33.139 12.152 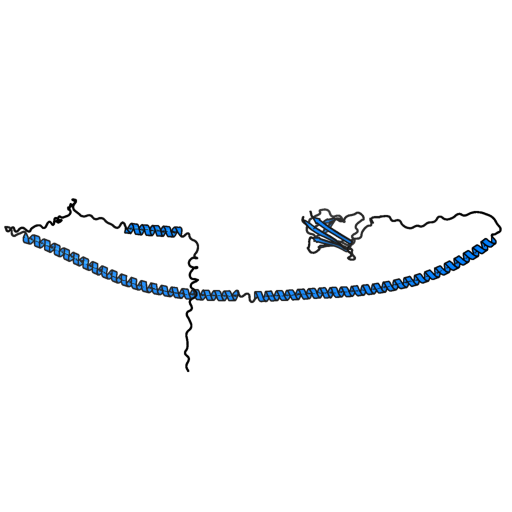36.477 1.00 86.69 286 GLY A N 1
ATOM 2300 C CA . GLY A 1 286 ? -31.789 12.707 36.580 1.00 86.69 286 GLY A CA 1
ATOM 2301 C C . GLY A 1 286 ? -30.717 11.618 36.740 1.00 86.69 286 GLY A C 1
ATOM 2302 O O . GLY A 1 286 ? -30.858 10.744 37.595 1.00 86.69 286 GLY A O 1
ATOM 2303 N N . LEU A 1 287 ? -29.634 11.708 35.957 1.00 88.81 287 LEU A N 1
ATOM 2304 C CA . LEU A 1 287 ? -28.573 10.694 35.782 1.00 88.81 287 LEU A CA 1
ATOM 2305 C C . LEU A 1 287 ? -29.002 9.384 35.118 1.00 88.81 287 LEU A C 1
ATOM 2307 O O . LEU A 1 287 ? -28.190 8.468 35.022 1.00 88.81 287 LEU A O 1
ATOM 2311 N N . TRP A 1 288 ? -30.234 9.276 34.631 1.00 93.75 288 TRP A N 1
ATOM 2312 C CA . TRP A 1 288 ? -30.591 8.145 33.786 1.00 93.75 288 TRP A CA 1
ATOM 2313 C C . TRP A 1 288 ? -29.836 8.248 32.464 1.00 93.75 288 TRP A C 1
ATOM 2315 O O . TRP A 1 288 ? -29.446 9.339 32.024 1.00 93.75 288 TRP A O 1
ATOM 2325 N N . GLU A 1 289 ? -29.632 7.108 31.819 1.00 93.62 289 GLU A N 1
ATOM 2326 C CA . GLU A 1 289 ? -28.879 7.038 30.575 1.00 93.62 289 GLU A CA 1
ATOM 2327 C C . GLU A 1 289 ? -29.719 6.383 29.485 1.00 93.62 289 GLU A C 1
ATOM 2329 O O . GLU A 1 289 ? -30.218 5.274 29.637 1.00 93.62 289 GLU A O 1
ATOM 2334 N N . LEU A 1 290 ? -29.873 7.067 28.357 1.00 91.06 290 LEU A N 1
ATOM 2335 C CA . LEU A 1 290 ? -30.504 6.527 27.164 1.00 91.06 290 LEU A CA 1
ATOM 2336 C C . LEU A 1 290 ? -29.429 6.157 26.147 1.00 91.06 290 LEU A C 1
ATOM 2338 O O . LEU A 1 290 ? -28.659 7.002 25.685 1.00 91.06 290 LEU A O 1
ATOM 2342 N N . TYR A 1 291 ? -29.411 4.891 25.764 1.00 92.00 291 TYR A N 1
ATOM 2343 C CA . TYR A 1 291 ? -28.539 4.353 24.737 1.00 92.00 291 TYR A CA 1
ATOM 2344 C C . TYR A 1 291 ? -29.330 4.169 23.447 1.00 92.00 291 TYR A C 1
ATOM 2346 O O . TYR A 1 291 ? -30.414 3.596 23.452 1.00 92.00 291 TYR A O 1
ATOM 2354 N N . LEU A 1 292 ? -28.779 4.646 22.334 1.00 89.06 292 LEU A N 1
ATOM 2355 C CA . LEU A 1 292 ? -29.333 4.454 21.000 1.00 89.06 292 LEU A CA 1
ATOM 2356 C C . LEU A 1 292 ? -28.323 3.738 20.112 1.00 89.06 292 LEU A C 1
ATOM 2358 O O . LEU A 1 292 ? -27.264 4.277 19.784 1.00 89.06 292 LEU A O 1
ATOM 2362 N N . GLN A 1 293 ? -28.675 2.542 19.669 1.00 89.69 293 GLN A N 1
ATOM 2363 C CA . GLN A 1 293 ? -27.939 1.794 18.668 1.00 89.69 293 GLN A CA 1
ATOM 2364 C C . GLN A 1 293 ? -28.629 1.908 17.305 1.00 89.69 293 GLN A C 1
ATOM 2366 O O . GLN A 1 293 ? -29.796 1.562 17.147 1.00 89.69 293 GLN A O 1
ATOM 2371 N N . VAL A 1 294 ? -27.887 2.387 16.304 1.00 85.94 294 VAL A N 1
ATOM 2372 C CA . VAL A 1 294 ? -28.360 2.475 14.914 1.00 85.94 294 VAL A CA 1
ATOM 2373 C C . VAL A 1 294 ? -27.743 1.334 14.107 1.00 85.94 294 VAL A C 1
ATOM 2375 O O . VAL A 1 294 ? -26.528 1.290 13.887 1.00 85.94 294 VAL A O 1
ATOM 2378 N N . ASN A 1 295 ? -28.580 0.412 13.641 1.00 84.25 295 ASN A N 1
ATOM 2379 C CA . ASN A 1 295 ? -28.219 -0.826 12.955 1.00 84.25 295 ASN A CA 1
ATOM 2380 C C . ASN A 1 295 ? -27.310 -1.716 13.822 1.00 84.25 295 ASN A C 1
ATOM 2382 O O . ASN A 1 295 ? -27.691 -2.114 14.916 1.00 84.25 295 ASN A O 1
ATOM 2386 N N . THR A 1 296 ? -26.110 -2.046 13.337 1.00 78.56 296 THR A N 1
ATOM 2387 C CA . THR A 1 296 ? -25.093 -2.831 14.060 1.00 78.56 296 THR A CA 1
ATOM 2388 C C . THR A 1 296 ? -23.917 -1.966 14.529 1.00 78.56 296 THR A C 1
ATOM 2390 O O . THR A 1 296 ? -22.815 -2.474 14.733 1.00 78.56 296 THR A O 1
ATOM 2393 N N . LYS A 1 297 ? -24.098 -0.640 14.610 1.00 78.88 297 LYS A N 1
ATOM 2394 C CA . LYS A 1 297 ? -23.041 0.300 15.024 1.00 78.88 297 LYS A CA 1
ATOM 2395 C C . LYS A 1 297 ? -22.926 0.372 16.551 1.00 78.88 297 LYS A C 1
ATOM 2397 O O . LYS A 1 297 ? -23.725 -0.219 17.269 1.00 78.88 297 LYS A O 1
ATOM 2402 N N . GLN A 1 298 ? -21.917 1.098 17.029 1.00 81.56 298 GLN A N 1
ATOM 2403 C CA . GLN A 1 298 ? -21.739 1.420 18.445 1.00 81.56 298 GLN A CA 1
ATOM 2404 C C . GLN A 1 298 ? -22.905 2.282 18.953 1.00 81.56 298 GLN A C 1
ATOM 2406 O O . GLN A 1 298 ? -23.361 3.182 18.244 1.00 81.56 298 GLN A O 1
ATOM 2411 N N . SER A 1 299 ? -23.376 2.001 20.167 1.00 87.12 299 SER A N 1
ATOM 2412 C CA . SER A 1 299 ? -24.440 2.754 20.829 1.00 87.12 299 SER A CA 1
ATOM 2413 C C . SER A 1 299 ? -23.988 4.172 21.183 1.00 87.12 299 SER A C 1
ATOM 2415 O O . SER A 1 299 ? -22.892 4.373 21.709 1.00 87.12 299 SER A O 1
ATOM 2417 N N . ILE A 1 300 ? -24.847 5.151 20.924 1.00 89.12 300 ILE A N 1
ATOM 2418 C CA . ILE A 1 300 ? -24.674 6.545 21.332 1.00 89.12 300 ILE A CA 1
ATOM 2419 C C . ILE A 1 300 ? -25.370 6.711 22.681 1.00 89.12 300 ILE A C 1
ATOM 2421 O O . ILE A 1 300 ? -26.496 6.248 22.837 1.00 89.12 300 ILE A O 1
ATOM 2425 N N . LYS A 1 301 ? -24.717 7.375 23.636 1.00 92.25 301 LYS A N 1
ATOM 2426 C CA . LYS A 1 301 ? -25.259 7.622 24.976 1.00 92.25 301 LYS A CA 1
ATOM 2427 C C . LYS A 1 301 ? -25.808 9.043 25.105 1.00 92.25 301 LYS A C 1
ATOM 2429 O O . LYS A 1 301 ? -25.215 9.986 24.580 1.00 92.25 301 LYS A O 1
ATOM 2434 N N . PHE A 1 302 ? -26.913 9.185 25.821 1.00 88.75 302 PHE A N 1
ATOM 2435 C CA . PHE A 1 302 ? -27.441 10.445 26.325 1.00 88.75 302 PHE A CA 1
ATOM 2436 C C . PHE A 1 302 ? -27.671 10.315 27.824 1.00 88.75 302 PHE A C 1
ATOM 2438 O O . PHE A 1 302 ? -28.275 9.343 28.260 1.00 88.75 302 PHE A O 1
ATOM 2445 N N . THR A 1 303 ? -27.219 11.291 28.599 1.00 91.69 303 THR A N 1
ATOM 2446 C CA . THR A 1 303 ? -27.424 11.315 30.049 1.00 91.69 303 THR A CA 1
ATOM 2447 C C . THR A 1 303 ? -28.366 12.463 30.377 1.00 91.69 303 THR A C 1
ATOM 2449 O O . THR A 1 303 ? -28.167 13.578 29.896 1.00 91.69 303 THR A O 1
ATOM 2452 N N . PHE A 1 304 ? -29.401 12.188 31.167 1.00 90.25 304 PHE A N 1
ATOM 2453 C CA . PHE A 1 304 ? -30.320 13.215 31.645 1.00 90.25 304 PHE A CA 1
ATOM 2454 C C . PHE A 1 304 ? -29.650 14.043 32.749 1.00 90.25 304 PHE A C 1
ATOM 2456 O O . PHE A 1 304 ? -29.112 13.488 33.713 1.00 90.25 304 PHE A O 1
ATOM 2463 N N . ASP A 1 305 ? -29.697 15.368 32.619 1.00 86.06 305 ASP A N 1
ATOM 2464 C CA . ASP A 1 305 ? -29.126 16.290 33.603 1.00 86.06 305 ASP A CA 1
ATOM 2465 C C . ASP A 1 305 ? -29.838 16.173 34.963 1.00 86.06 305 ASP A C 1
ATOM 2467 O O . ASP A 1 305 ? -30.984 15.734 35.055 1.00 86.06 305 ASP A O 1
ATOM 2471 N N . GLN A 1 306 ? -29.165 16.560 36.048 1.00 83.19 306 GLN A N 1
ATOM 2472 C CA . GLN A 1 306 ? -29.774 16.594 37.379 1.00 83.19 306 GLN A CA 1
ATOM 2473 C C . GLN A 1 306 ? -30.101 18.023 37.836 1.00 83.19 306 GLN A C 1
ATOM 2475 O O . GLN A 1 306 ? -29.236 18.894 37.727 1.00 83.19 306 GLN A O 1
ATOM 2480 N N . PRO A 1 307 ? -31.288 18.253 38.437 1.00 83.12 307 PRO A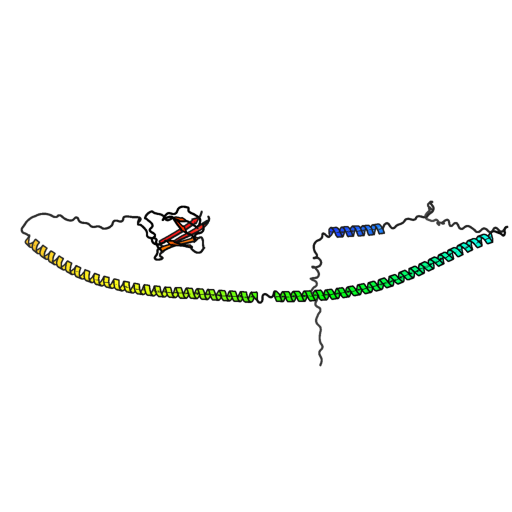 N 1
ATOM 2481 C CA . PRO A 1 307 ? -32.440 17.347 38.510 1.00 83.12 307 PRO A CA 1
ATOM 2482 C C . PRO A 1 307 ? -33.265 17.366 37.207 1.00 83.12 307 PRO A C 1
ATOM 2484 O O . PRO A 1 307 ? -33.545 18.433 36.668 1.00 83.12 307 PRO A O 1
ATOM 2487 N N . PHE A 1 308 ? -33.714 16.198 36.740 1.00 86.25 308 PHE A N 1
ATOM 2488 C CA . PHE A 1 308 ? -34.716 16.082 35.674 1.00 86.25 308 PHE A CA 1
ATOM 2489 C C . PHE A 1 308 ? -35.913 15.301 36.207 1.00 86.25 308 PHE A C 1
ATOM 2491 O O . PHE A 1 308 ? -35.762 14.148 36.618 1.00 86.25 308 PHE A O 1
ATOM 2498 N N . ILE A 1 309 ? -37.083 15.934 36.221 1.00 87.06 309 ILE A N 1
ATOM 2499 C CA . ILE A 1 309 ? -38.343 15.355 36.692 1.00 87.06 309 ILE A CA 1
ATOM 2500 C C . ILE A 1 309 ? -39.303 15.397 35.514 1.00 87.06 309 ILE A C 1
ATOM 2502 O O . ILE A 1 309 ? -39.577 16.471 34.981 1.00 87.06 309 ILE A O 1
ATOM 2506 N N . LEU A 1 310 ? -39.765 14.226 35.091 1.00 84.88 310 LEU A N 1
ATOM 2507 C CA . LEU A 1 310 ? -40.788 14.101 34.070 1.00 84.88 310 LEU A CA 1
ATOM 2508 C C . LEU A 1 310 ? -42.139 14.013 34.763 1.00 84.88 310 LEU A C 1
ATOM 2510 O O . LEU A 1 310 ? -42.363 13.069 35.524 1.00 84.88 310 LEU A O 1
ATOM 2514 N N . GLN A 1 311 ? -43.012 14.987 34.514 1.00 83.12 311 GLN A N 1
ATOM 2515 C CA . GLN A 1 311 ? -44.330 14.956 35.126 1.00 83.12 311 GLN A CA 1
ATOM 2516 C C . GLN A 1 311 ? -45.160 13.823 34.544 1.00 83.12 311 GLN A C 1
ATOM 2518 O O . GLN A 1 311 ? -44.999 13.411 33.389 1.00 83.12 311 GLN A O 1
ATOM 2523 N N . ALA A 1 312 ? -46.060 13.308 35.358 1.00 79.75 312 ALA A N 1
ATOM 2524 C CA . ALA A 1 312 ? -46.888 12.201 34.954 1.00 79.75 312 ALA A CA 1
ATOM 2525 C C . ALA A 1 312 ? -47.782 12.565 33.748 1.00 79.75 312 ALA A C 1
ATOM 2527 O O . ALA A 1 312 ? -48.475 13.582 33.733 1.00 79.75 312 ALA A O 1
ATOM 2528 N N . GLY A 1 313 ? -47.743 11.737 32.700 1.00 77.62 313 GLY A N 1
ATOM 2529 C CA . GLY A 1 313 ? -48.433 11.998 31.429 1.00 77.62 313 GLY A CA 1
ATOM 2530 C C . GLY A 1 313 ? -47.691 12.932 30.462 1.00 77.62 313 GLY A C 1
ATOM 2531 O O . GLY A 1 313 ? -48.131 13.084 29.320 1.00 77.62 313 GLY A O 1
ATOM 2532 N N . GLU A 1 314 ? -46.555 13.515 30.856 1.00 78.25 314 GLU A N 1
ATOM 2533 C CA . GLU A 1 314 ? -45.696 14.265 29.941 1.00 78.25 314 GLU A CA 1
ATOM 2534 C C . GLU A 1 314 ? -44.768 13.347 29.137 1.00 78.25 314 GLU A C 1
ATOM 2536 O O . GLU A 1 314 ? -44.333 12.282 29.575 1.00 78.25 314 GLU A O 1
ATOM 2541 N N . SER A 1 315 ? -44.425 13.787 27.926 1.00 76.44 315 SER A N 1
ATOM 2542 C CA . SER A 1 315 ? -43.478 13.100 27.049 1.00 76.44 315 SER A CA 1
ATOM 2543 C C . SER A 1 315 ? -42.248 13.967 26.814 1.00 76.44 315 SER A C 1
ATOM 2545 O O . SER A 1 315 ? -42.386 15.140 26.461 1.00 76.44 315 SER A O 1
ATOM 2547 N N . VAL A 1 316 ? -41.060 13.373 26.894 1.00 81.19 316 VAL A N 1
ATOM 2548 C CA . VAL A 1 316 ? -39.818 14.018 26.456 1.00 81.19 316 VAL A CA 1
ATOM 2549 C C . VAL A 1 316 ? -39.618 13.779 24.965 1.00 81.19 316 VAL A C 1
ATOM 2551 O O . VAL A 1 316 ? -39.698 12.647 24.488 1.00 81.19 316 VAL A O 1
ATOM 2554 N N . ARG A 1 317 ? -39.316 14.839 24.216 1.00 81.00 317 ARG A N 1
ATOM 2555 C CA . ARG A 1 317 ? -38.912 14.760 22.812 1.00 81.00 317 ARG A CA 1
ATOM 2556 C C . ARG A 1 317 ? -37.424 15.016 22.690 1.00 81.00 317 ARG A C 1
ATOM 2558 O O . ARG A 1 317 ? -36.902 15.998 23.208 1.00 81.00 317 ARG A O 1
ATOM 2565 N N . MET A 1 318 ? -36.745 14.141 21.962 1.00 80.62 318 MET A N 1
ATOM 2566 C CA . MET A 1 318 ? -35.317 14.266 21.707 1.00 80.62 318 MET A CA 1
ATOM 2567 C C . MET A 1 318 ? -35.067 14.613 20.249 1.00 80.62 318 MET A C 1
ATOM 2569 O O . MET A 1 318 ? -35.472 13.897 19.335 1.00 80.62 318 MET A O 1
ATOM 2573 N N . TRP A 1 319 ? -34.362 15.714 20.036 1.00 79.88 319 TRP A N 1
ATOM 2574 C CA . TRP A 1 319 ? -34.065 16.249 18.723 1.00 79.88 319 TRP A CA 1
ATOM 2575 C C . TRP A 1 319 ? -32.626 15.933 18.328 1.00 79.88 319 TRP A C 1
ATOM 2577 O O . TRP A 1 319 ? -31.677 16.244 19.056 1.00 79.88 319 TRP A O 1
ATOM 2587 N N . ALA A 1 320 ? -32.461 15.338 17.146 1.00 78.00 320 ALA A N 1
ATOM 2588 C CA . ALA A 1 320 ? -31.152 15.126 16.543 1.00 78.00 320 ALA A CA 1
ATOM 2589 C C . ALA A 1 320 ? -30.475 16.461 16.201 1.00 78.00 320 ALA A C 1
ATOM 2591 O O . ALA A 1 320 ? -31.108 17.517 16.073 1.00 78.00 320 ALA A O 1
ATOM 2592 N N . ARG A 1 321 ? -29.155 16.425 16.013 1.00 76.19 321 ARG A N 1
ATOM 2593 C CA . ARG A 1 321 ? -28.388 17.616 15.650 1.00 76.19 321 ARG A CA 1
ATOM 2594 C C . ARG A 1 321 ? -28.919 18.238 14.352 1.00 76.19 321 ARG A C 1
ATOM 2596 O O . ARG A 1 321 ? -28.837 17.633 13.290 1.00 76.19 321 ARG A O 1
ATOM 2603 N N . GLY A 1 322 ? -29.374 19.489 14.442 1.00 70.50 322 GLY A N 1
ATOM 2604 C CA . GLY A 1 322 ? -29.883 20.257 13.298 1.00 70.50 322 GLY A CA 1
ATOM 2605 C C . GLY A 1 322 ? -31.395 20.143 13.081 1.00 70.50 322 GLY A C 1
ATOM 2606 O O . GLY A 1 322 ? -31.908 20.774 12.163 1.00 70.50 322 GLY A O 1
ATOM 2607 N N . CYS A 1 323 ? -32.100 19.395 13.934 1.00 60.81 323 CYS A N 1
ATOM 2608 C CA . CYS A 1 323 ? -33.557 19.287 13.952 1.00 60.81 323 CYS A CA 1
ATOM 2609 C C . CYS A 1 323 ? -34.126 19.984 15.206 1.00 60.81 323 CYS A C 1
ATOM 2611 O O . CYS A 1 323 ? -33.461 20.015 16.240 1.00 60.81 323 CYS A O 1
ATOM 2613 N N . GLY A 1 324 ? -35.349 20.520 15.115 1.00 60.56 324 GLY A N 1
ATOM 2614 C CA . GLY A 1 324 ? -36.058 21.177 16.226 1.00 60.56 324 GLY A CA 1
ATOM 2615 C C . GLY A 1 324 ? -35.802 22.689 16.331 1.00 60.56 324 GLY A C 1
ATOM 2616 O O . GLY A 1 324 ? -34.669 23.151 16.199 1.00 60.56 324 GLY A O 1
ATOM 2617 N N . SER A 1 325 ? -36.866 23.473 16.541 1.00 55.25 325 SER A N 1
ATOM 2618 C CA . SER A 1 325 ? -36.835 24.949 16.543 1.00 55.25 325 SER A CA 1
ATOM 2619 C C . SER A 1 325 ? -37.433 25.601 17.796 1.00 55.25 325 SER A C 1
ATOM 2621 O O . SER A 1 325 ? -37.546 26.823 17.835 1.00 55.25 325 SER A O 1
ATOM 2623 N N . SER A 1 326 ? -37.815 24.823 18.813 1.00 55.59 326 SER A N 1
ATOM 2624 C CA . SER A 1 326 ? -38.406 25.333 20.056 1.00 55.59 326 SER A CA 1
ATOM 2625 C C . SER A 1 326 ? -37.792 24.622 21.258 1.00 55.59 326 SER A C 1
ATOM 2627 O O . SER A 1 326 ? -37.647 23.402 21.233 1.00 55.59 326 SER A O 1
ATOM 2629 N N . TYR A 1 327 ? -37.402 25.386 22.278 1.00 56.12 327 TYR A N 1
ATOM 2630 C CA . TYR A 1 327 ? -36.731 24.879 23.474 1.00 56.12 327 TYR A CA 1
ATOM 2631 C C . TYR A 1 327 ? -37.678 25.021 24.666 1.00 56.12 327 TYR A C 1
ATOM 2633 O O . TYR A 1 327 ? -37.830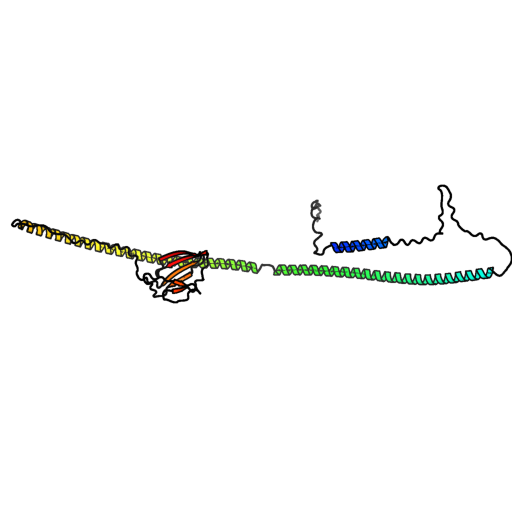 26.108 25.221 1.00 56.12 327 TYR A O 1
ATOM 2641 N N . SER A 1 328 ? -38.341 23.924 25.022 1.00 63.75 328 SER A N 1
ATOM 2642 C CA . SER A 1 328 ? -39.038 23.754 26.297 1.00 63.75 328 SER A CA 1
ATOM 2643 C C . SER A 1 328 ? -38.249 22.779 27.182 1.00 63.75 328 SER A C 1
ATOM 2645 O O . SER A 1 328 ? -37.316 22.132 26.705 1.00 63.75 328 SER A O 1
ATOM 2647 N N . ASN A 1 329 ? -38.619 22.632 28.457 1.00 64.00 329 ASN A N 1
ATOM 2648 C CA . ASN A 1 329 ? -37.956 21.682 29.363 1.00 64.00 329 ASN A CA 1
ATOM 2649 C C . ASN A 1 329 ? -38.113 20.211 28.926 1.00 64.00 329 ASN A C 1
ATOM 2651 O O . ASN A 1 329 ? -37.318 19.368 29.332 1.00 64.00 329 ASN A O 1
ATOM 2655 N N . THR A 1 330 ? -39.098 19.900 28.076 1.00 69.81 330 THR A N 1
ATOM 2656 C CA . THR A 1 330 ? -39.348 18.550 27.547 1.00 69.81 330 THR A CA 1
ATOM 2657 C C . THR A 1 330 ? -38.754 18.326 26.153 1.00 69.81 330 THR A C 1
ATOM 2659 O O . THR A 1 330 ? -38.830 17.212 25.637 1.00 69.81 330 THR A O 1
ATOM 2662 N N . ASP A 1 331 ? -38.118 19.335 25.543 1.00 78.56 331 ASP A N 1
ATOM 2663 C CA . ASP A 1 331 ? -37.453 19.236 24.238 1.00 78.56 331 ASP A CA 1
ATOM 2664 C C . ASP A 1 331 ? -35.922 19.206 24.409 1.00 78.56 331 ASP A C 1
ATOM 2666 O O . ASP A 1 331 ? -35.251 20.236 24.508 1.00 78.56 331 ASP A O 1
ATOM 2670 N N . LEU A 1 332 ? -35.344 18.005 24.414 1.00 79.38 332 LEU A N 1
ATOM 2671 C CA . LEU A 1 332 ? -33.914 17.781 24.631 1.00 79.38 332 LEU A CA 1
ATOM 2672 C C . LEU A 1 332 ? -33.150 17.684 23.311 1.00 79.38 332 LEU A C 1
ATOM 2674 O O . LEU A 1 332 ? -33.614 17.090 22.340 1.00 79.38 332 LEU A O 1
ATOM 2678 N N . LYS A 1 333 ? -31.930 18.229 23.268 1.00 80.44 333 LYS A N 1
ATOM 2679 C CA . LYS A 1 333 ? -31.071 18.169 22.078 1.00 80.44 333 LYS A CA 1
ATOM 2680 C C . LYS A 1 333 ? -29.982 17.120 22.234 1.00 80.44 333 LYS A C 1
ATOM 2682 O O . LYS A 1 333 ? -29.037 17.303 23.000 1.00 80.44 333 LYS A O 1
ATOM 2687 N N . TRP A 1 334 ? -30.034 16.088 21.404 1.00 84.25 334 TRP A N 1
ATOM 2688 C CA . TRP A 1 334 ? -28.999 15.067 21.349 1.00 84.25 334 TRP A CA 1
ATOM 2689 C C . TRP A 1 334 ? -27.934 15.455 20.321 1.00 84.25 334 TRP A C 1
ATOM 2691 O O . TRP A 1 334 ? -28.046 15.193 19.124 1.00 84.25 334 TRP A O 1
ATOM 2701 N N . LYS A 1 335 ? -26.890 16.147 20.788 1.00 79.19 335 LYS A N 1
ATOM 2702 C CA . LYS A 1 335 ? -25.854 16.737 19.917 1.00 79.19 335 LYS A CA 1
ATOM 2703 C C . LYS A 1 335 ? -25.040 15.699 19.142 1.00 79.19 335 LYS A C 1
ATOM 2705 O O . LYS A 1 335 ? -24.604 15.995 18.027 1.00 79.19 335 LYS A O 1
ATOM 2710 N N . ASP A 1 336 ? -24.858 14.519 19.723 1.00 80.25 336 ASP A N 1
ATOM 2711 C CA . ASP A 1 336 ? -24.084 13.424 19.133 1.00 80.25 336 ASP A CA 1
ATOM 2712 C C . ASP A 1 336 ? -24.917 12.553 18.186 1.00 80.25 336 ASP A C 1
ATOM 2714 O O . ASP A 1 336 ? -24.368 11.775 17.403 1.00 80.25 336 ASP A O 1
ATOM 2718 N N . LEU A 1 337 ? -26.242 12.734 18.194 1.00 77.38 337 LEU A N 1
ATOM 2719 C CA . LEU A 1 337 ? -27.145 12.027 17.306 1.00 77.38 337 LEU A CA 1
ATOM 2720 C C . LEU A 1 337 ? -27.174 12.685 15.924 1.00 77.38 337 LEU A C 1
ATOM 2722 O O . LEU A 1 337 ? -27.588 13.838 15.753 1.00 77.38 337 LEU A O 1
ATOM 2726 N N . LYS A 1 338 ? -26.750 11.921 14.916 1.00 78.50 338 LYS A N 1
ATOM 2727 C CA . LYS A 1 338 ? -26.930 12.270 13.503 1.00 78.50 338 LYS A CA 1
ATOM 2728 C C . LYS A 1 338 ? -28.379 11.992 13.072 1.00 78.50 338 LYS A C 1
ATOM 2730 O O . LYS A 1 338 ? -28.989 11.073 13.619 1.00 78.50 338 LYS A O 1
ATOM 2735 N N . PRO A 1 339 ? -28.922 12.728 12.084 1.00 76.69 339 PRO A N 1
ATOM 2736 C CA . PRO A 1 339 ? -30.219 12.403 11.497 1.00 76.69 339 PRO A CA 1
ATOM 2737 C C . PRO A 1 339 ? -30.236 10.956 10.994 1.00 76.69 339 PRO A C 1
ATOM 2739 O O . PRO A 1 339 ? -29.305 10.535 10.305 1.00 76.69 339 PRO A O 1
ATOM 2742 N N . CYS A 1 340 ? -31.264 10.204 11.380 1.00 75.38 340 CYS A N 1
ATOM 2743 C CA . CYS A 1 340 ? -31.455 8.825 10.937 1.00 75.38 340 CYS A CA 1
ATOM 2744 C C . CYS A 1 340 ? -32.078 8.805 9.531 1.00 75.38 340 CYS A C 1
ATOM 2746 O O . CYS A 1 340 ? -32.810 9.728 9.162 1.00 75.38 340 CYS A O 1
ATOM 2748 N N . CYS A 1 341 ? -31.784 7.768 8.753 1.00 74.44 341 CYS A N 1
ATOM 2749 C CA . CYS A 1 341 ? -32.257 7.609 7.380 1.00 74.44 341 CYS A CA 1
ATOM 2750 C C . CYS A 1 341 ? -33.367 6.549 7.290 1.00 74.44 341 CYS A C 1
ATOM 2752 O O . CYS A 1 341 ? -33.461 5.660 8.133 1.00 74.44 341 CYS A O 1
ATOM 2754 N N . SER A 1 342 ? -34.185 6.613 6.234 1.00 76.56 342 SER A N 1
ATOM 2755 C CA . SER A 1 342 ? -35.136 5.538 5.901 1.00 76.56 342 SER A CA 1
ATOM 2756 C C . SER A 1 342 ? -34.408 4.192 5.784 1.00 76.56 342 SER A C 1
ATOM 2758 O O . SER A 1 342 ? -33.313 4.118 5.218 1.00 76.56 342 SER A O 1
ATOM 2760 N N . GLY A 1 343 ? -34.990 3.147 6.374 1.00 78.44 343 GLY A N 1
ATOM 2761 C CA . GLY A 1 343 ? -34.416 1.806 6.474 1.00 78.44 343 GLY A CA 1
ATOM 2762 C C . GLY A 1 343 ? -33.488 1.564 7.673 1.00 78.44 343 GLY A C 1
ATOM 2763 O O . GLY A 1 343 ? -33.116 0.413 7.905 1.00 78.44 343 GLY A O 1
ATOM 2764 N N . ASP A 1 344 ? -33.123 2.586 8.459 1.00 84.06 344 ASP A N 1
ATOM 2765 C CA . ASP A 1 344 ? -32.327 2.383 9.677 1.00 84.06 344 ASP A CA 1
ATOM 2766 C C . ASP A 1 344 ? -33.141 1.648 10.758 1.00 84.06 344 ASP A C 1
ATOM 2768 O O . ASP A 1 344 ? -34.288 1.997 11.049 1.00 84.06 344 ASP A O 1
ATOM 2772 N N . ARG A 1 345 ? -32.525 0.648 11.402 1.00 85.38 345 ARG A N 1
ATOM 2773 C CA . ARG A 1 345 ? -33.055 -0.013 12.603 1.00 85.38 345 ARG A CA 1
ATOM 2774 C C . ARG A 1 345 ? -32.490 0.658 13.849 1.00 85.38 345 ARG A C 1
ATOM 2776 O O . ARG A 1 345 ? -31.286 0.620 14.080 1.00 85.38 345 ARG A O 1
ATOM 2783 N N . LEU A 1 346 ? -33.355 1.251 14.651 1.00 86.31 346 LEU A N 1
ATOM 2784 C CA . LEU A 1 346 ? -33.034 1.933 15.894 1.00 86.31 346 LEU A CA 1
ATOM 2785 C C . LEU A 1 346 ? -33.383 1.035 17.077 1.00 86.31 346 LEU A C 1
ATOM 2787 O O . LEU A 1 346 ? -34.499 0.527 17.151 1.00 86.31 346 LEU A O 1
ATOM 2791 N N . GLN A 1 347 ? -32.447 0.864 18.001 1.00 90.88 347 GLN A N 1
ATOM 2792 C CA . GLN A 1 347 ? -32.665 0.195 19.280 1.00 90.88 347 GLN A CA 1
ATOM 2793 C C . GLN A 1 347 ? -32.353 1.183 20.400 1.00 90.88 347 GLN A C 1
ATOM 2795 O O . GLN A 1 347 ? -31.234 1.685 20.495 1.00 90.88 347 GLN A O 1
ATOM 2800 N N . PHE A 1 348 ? -33.365 1.488 21.203 1.00 89.56 348 PHE A N 1
ATOM 2801 C CA . PHE A 1 348 ? -33.286 2.369 22.357 1.00 89.56 348 PHE A CA 1
ATOM 2802 C C . PHE A 1 348 ? -33.285 1.528 23.626 1.00 89.56 348 PHE A C 1
ATOM 2804 O O . PHE A 1 348 ? -34.173 0.696 23.796 1.00 89.56 348 PHE A O 1
ATOM 2811 N N . THR A 1 349 ? -32.347 1.789 24.527 1.00 90.62 349 THR A N 1
ATOM 2812 C CA . THR A 1 349 ? -32.273 1.141 25.839 1.00 90.62 349 THR A CA 1
ATOM 2813 C C . THR A 1 349 ? -32.127 2.220 26.900 1.00 90.62 349 THR A C 1
ATOM 2815 O O . THR A 1 349 ? -31.177 3.003 26.866 1.00 90.62 349 THR A O 1
ATOM 2818 N N . LEU A 1 350 ? -33.089 2.300 27.814 1.00 91.44 350 LEU A N 1
ATOM 2819 C CA . LEU A 1 350 ? -33.094 3.2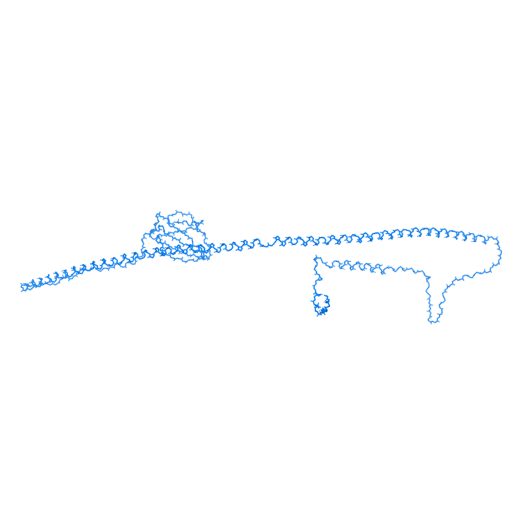61 28.910 1.00 91.44 350 LEU A CA 1
ATOM 2820 C C . LEU A 1 350 ? -32.615 2.582 30.190 1.00 91.44 350 LEU A C 1
ATOM 2822 O O . LEU A 1 350 ? -33.206 1.593 30.621 1.00 91.44 350 LEU A O 1
ATOM 2826 N N . TYR A 1 351 ? -31.592 3.160 30.806 1.00 91.94 351 TYR A N 1
ATOM 2827 C CA . TYR A 1 351 ? -31.020 2.734 32.072 1.00 91.94 351 TYR A CA 1
ATOM 2828 C C . TYR A 1 351 ? -31.402 3.709 33.185 1.00 91.94 351 TYR A C 1
ATOM 2830 O O . TYR A 1 351 ? -31.353 4.928 32.992 1.00 91.94 351 TYR A O 1
ATOM 2838 N N . SER A 1 352 ? -31.760 3.177 34.353 1.00 89.62 352 SER A N 1
ATOM 2839 C CA . SER A 1 352 ? -31.891 3.968 35.578 1.00 89.62 352 SER A CA 1
ATOM 2840 C C . SER A 1 352 ? -30.537 4.547 36.009 1.00 89.62 352 SER A C 1
ATOM 2842 O O . SER A 1 352 ? -29.477 4.122 35.549 1.00 89.62 352 SER A O 1
ATOM 2844 N N . ASN A 1 353 ? -30.549 5.471 36.968 1.00 87.69 353 ASN A N 1
ATOM 2845 C CA . ASN A 1 353 ? -29.331 5.945 37.638 1.00 87.69 353 ASN A CA 1
ATOM 2846 C C . ASN A 1 353 ? -28.580 4.844 38.419 1.00 87.69 353 ASN A C 1
ATOM 2848 O O . ASN A 1 353 ? -27.433 5.056 38.806 1.00 87.69 353 ASN A O 1
ATOM 2852 N N . THR A 1 354 ? -29.215 3.693 38.668 1.00 88.06 354 THR A N 1
ATOM 2853 C CA . THR A 1 354 ? -28.593 2.500 39.265 1.00 88.06 354 THR A CA 1
ATOM 2854 C C . THR A 1 354 ? -28.013 1.542 38.220 1.00 88.06 354 THR A C 1
ATOM 2856 O O . THR A 1 354 ? -27.379 0.560 38.591 1.00 88.06 354 THR A O 1
ATOM 2859 N N . GLY A 1 355 ? -28.187 1.827 36.923 1.00 86.44 355 GLY A N 1
ATOM 2860 C CA . GLY A 1 355 ? -27.693 0.990 35.826 1.00 86.44 355 GLY A CA 1
ATOM 2861 C C . GLY A 1 355 ? -28.619 -0.168 35.441 1.00 86.44 355 GLY A C 1
ATOM 2862 O O . GLY A 1 355 ? -28.216 -1.041 34.675 1.00 86.44 355 GLY A O 1
ATOM 2863 N N . GLU A 1 356 ? -29.860 -0.190 35.928 1.00 88.94 356 GLU A N 1
ATOM 2864 C CA . GLU A 1 356 ? -30.850 -1.205 35.557 1.00 88.94 356 GLU A CA 1
ATOM 2865 C C . GLU A 1 356 ? -31.566 -0.826 34.261 1.00 88.94 356 GLU A C 1
ATOM 2867 O O . GLU A 1 356 ? -31.940 0.331 34.067 1.00 88.94 356 GLU A O 1
ATOM 2872 N N . ILE A 1 357 ? -31.813 -1.804 33.384 1.00 89.62 357 ILE A N 1
ATOM 2873 C CA . ILE A 1 357 ? -32.607 -1.584 32.170 1.00 89.62 357 ILE A CA 1
ATOM 2874 C C . ILE A 1 357 ? -34.069 -1.396 32.569 1.00 89.62 357 ILE A C 1
ATOM 2876 O O . ILE A 1 357 ? -34.703 -2.301 33.103 1.00 89.62 357 ILE A O 1
ATOM 2880 N N . GLN A 1 358 ? -34.604 -0.219 32.271 1.00 87.75 358 GLN A N 1
ATOM 2881 C CA . GLN A 1 358 ? -35.980 0.156 32.583 1.00 87.75 358 GLN A CA 1
ATOM 2882 C C . GLN A 1 358 ? -36.897 -0.063 31.382 1.00 87.75 358 GLN A C 1
ATOM 2884 O O . GLN A 1 358 ? -38.009 -0.559 31.530 1.00 87.75 358 GLN A O 1
ATOM 2889 N N . HIS A 1 359 ? -36.421 0.270 30.181 1.00 83.62 359 HIS A N 1
ATOM 2890 C CA . HIS A 1 359 ? -37.166 0.062 28.943 1.00 83.62 359 HIS A CA 1
ATOM 2891 C C . HIS A 1 359 ? -36.236 -0.224 27.769 1.00 83.62 359 HIS A C 1
ATOM 2893 O O . HIS A 1 359 ? -35.141 0.332 27.677 1.00 83.62 359 HIS A O 1
ATOM 2899 N N . GLU A 1 360 ? -36.719 -1.037 26.833 1.00 87.38 360 GLU A N 1
ATOM 2900 C CA . GLU A 1 360 ? -36.048 -1.321 25.572 1.00 87.38 360 GLU A CA 1
ATOM 2901 C C . GLU A 1 360 ? -37.054 -1.275 24.417 1.00 87.38 360 GLU A C 1
ATOM 2903 O O . GLU A 1 360 ? -38.155 -1.818 24.512 1.00 87.38 360 GLU A O 1
ATOM 2908 N N . LEU A 1 361 ? -36.690 -0.597 23.328 1.00 81.50 361 LEU A N 1
ATOM 2909 C CA . LEU A 1 361 ? -37.559 -0.389 22.175 1.00 81.50 361 LEU A CA 1
ATOM 2910 C C . LEU A 1 361 ? -36.771 -0.520 20.870 1.00 81.50 361 LEU A C 1
ATOM 2912 O O . LEU A 1 361 ? -35.781 0.178 20.664 1.00 81.50 361 LEU A O 1
ATOM 2916 N N . CYS A 1 362 ? -37.256 -1.356 19.951 1.00 85.25 362 CYS A N 1
ATOM 2917 C CA . CYS A 1 362 ? -36.722 -1.479 18.595 1.00 85.25 362 CYS A CA 1
ATOM 2918 C C . CYS A 1 362 ? -37.708 -0.915 17.565 1.00 85.25 362 CYS A C 1
ATOM 2920 O O . CYS A 1 362 ? -38.871 -1.312 17.540 1.00 85.25 362 CYS A O 1
ATOM 2922 N N . VAL A 1 363 ? -37.237 -0.036 16.680 1.00 80.75 363 VAL A N 1
ATOM 2923 C CA . VAL A 1 363 ? -38.035 0.583 15.609 1.00 80.75 363 VAL A CA 1
ATOM 2924 C C . VAL A 1 363 ? -37.239 0.584 14.308 1.00 80.75 363 VAL A C 1
ATOM 2926 O O . VAL A 1 363 ? -36.036 0.821 14.317 1.00 80.75 363 VAL A O 1
ATOM 2929 N N . THR A 1 364 ? -37.894 0.360 13.172 1.00 80.12 364 THR A N 1
ATOM 2930 C CA . THR A 1 364 ? -37.294 0.563 11.844 1.00 80.12 364 THR A CA 1
ATOM 2931 C C . THR A 1 364 ? -37.930 1.779 11.191 1.00 80.12 364 THR A C 1
ATOM 2933 O O . THR A 1 364 ? -39.156 1.888 11.167 1.00 80.12 364 THR A O 1
ATOM 2936 N N . ILE A 1 365 ? -37.108 2.697 10.682 1.00 72.75 365 ILE A N 1
ATOM 2937 C CA . ILE A 1 365 ? -37.613 3.864 9.956 1.00 72.75 365 ILE A CA 1
ATOM 2938 C C . ILE A 1 365 ? -38.138 3.387 8.594 1.00 72.75 365 ILE A C 1
ATOM 2940 O O . ILE A 1 365 ? -37.374 2.735 7.876 1.00 72.75 365 ILE A O 1
ATOM 2944 N N . PRO A 1 366 ? -39.409 3.671 8.255 1.00 64.62 366 PRO A N 1
ATOM 2945 C CA . PRO A 1 366 ? -40.033 3.207 7.019 1.00 64.62 366 PRO A CA 1
ATOM 2946 C C . PRO A 1 366 ? -39.380 3.764 5.754 1.00 64.62 366 PRO A C 1
ATOM 2948 O O . PRO A 1 366 ? -38.701 4.820 5.821 1.00 64.62 366 PRO A O 1
#

Foldseek 3Di:
DDDDDDDDDDDDDDPPDPPDDPDDDDDDPCVVVVVVVVVVVVVVVVVVVPPPPDDDDDDPDDDDDDPPDDDDDPPPDDDPDDDDDDDPDVVVVVVVVVVVVVVVVVVVVVVVVVVVVVVVVVVVVVVVVVVVVVVVVVVVVVVVVVVVVVVVVVVVVVVVVVCVVPPCVPVVVVVVVVVVVVVVVVVVVVVVVVVVVVVVVVVVVVVVVVVVVVVVVVVVVVVVVVVVVVVVVVVVVVVVVVVVVVVVVVVVVVPPDDDDDDDDDDDDDDDDDPPPDPPLAKDFQAQKKKWKDKAPDHTDIDGHHPGDIAGRPDAADEAEQPDDDDDDSRYHYDDPHDDDDQQIKMWMFIAGNVRDTPDIDIDGHD

Mean predicted aligned error: 24.22 Å

Radius of gyration: 69.62 Å; Cα contacts (8 Å, |Δi|>4): 167; chains: 1; bounding box: 132×66×212 Å

Nearest PDB structures (foldseek):
  3jt0-assembly1_A  TM=9.135E-01  e=2.161E-06  Homo sapiens

pLDDT: mean 74.02, std 21.58, range [28.8, 97.94]

Secondary structure (DSSP, 8-state):
---------------S-SSS-S-------THHHHHHHHHHHHHHHHHHHS---------SS-----TTS------------------TTSHHHHHHHHHHHHHHHHHHHHHHHHHHHHHHHHHHHHHHHHHHHHHHHHHHHHHHHHHHHHHHHHHHHHHHHHHHHS-TTTHHHHHHHHHHHHHHHHHHHHHHHHHHHHHHHHHHHHHHHHHHHHHHHHHHHHHHHHHHHHHHHHHHHHHHHHHHHHHHHHHHHTTTS-------------------------EE-TT-EEEEEETTSPPEEEE--SS-EEPTT---EEEETT------TTEEEETTPPPP-TTPEEEEEEE-TTS-EEEEEEEE--

InterPro domains:
  IPR036415 Lamin tail domain superfamily [G3DSA:2.60.40.1260] (271-364)
  IPR036415 Lamin tail domain superfamily [SSF74853] (281-361)

Sequence (366 aa):
MSKNPAETVLTVRDTQQCSMMLLHTDGKPLKTHLRTLSVLVLLLLLTHHCRGQSQLIGSSQPIVANLGDDIILPCYLEPADLKREGGHKSKQRNTSEEKRRREEAEKEVQTLKEELQTKKREVESKQSELQDLLSEKQRKEKELQSLKEDLEKKSRELETIQRSINKPSSSLWFQKKAEQMKKKMKEKEKKKEKDEAEQEVETLQKHLETKQEETELNIKEFEDRRAEVQKLQEAVQGMEASLQTLMGDLESRNMESQAGGPMEPLLTPQTQTSDSGFDIEDKQLGLWELYLQVNTKQSIKFTFDQPFILQAGESVRMWARGCGSSYSNTDLKWKDLKPCCSGDRLQFTLYSNTGEIQHELCVTIP